Protein AF-A0A922LY94-F1 (afdb_monomer)

Radius of gyration: 19.57 Å; Cα contacts (8 Å, |Δi|>4): 397; chains: 1; bounding box: 43×57×47 Å

InterPro domains:
  IPR001695 Lysyl oxidase [PF01186] (24-157)
  IPR001695 Lysyl oxidase [PR00074] (32-56)
  IPR001695 Lysyl oxidase [PR00074] (129-150)

Solvent-accessible surface area (backbone atoms only — not comparable to full-atom v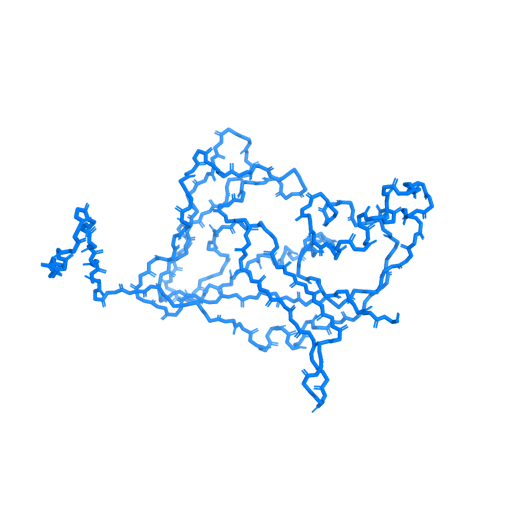alues): 11123 Å² total; per-residue (Å²): 116,88,64,72,65,73,55,83,58,93,95,47,77,53,78,57,87,64,68,97,57,45,53,36,81,46,71,43,62,65,54,26,64,77,47,52,46,78,50,74,47,38,40,67,81,40,52,60,20,56,78,57,60,34,59,61,70,70,57,57,53,41,34,74,74,39,48,76,65,39,33,66,42,73,42,46,33,39,38,42,50,76,31,38,21,23,73,15,71,23,62,42,64,54,88,54,59,76,92,72,38,45,77,38,79,89,75,42,29,38,22,41,36,70,65,79,50,79,44,73,44,60,49,99,84,71,45,80,53,25,57,24,28,32,40,53,40,62,40,35,43,64,42,55,42,93,95,56,77,74,79,26,38,67,20,74,48,95,88,48,68,51,52,53,22,39,59,35,72,27,52,29,35,31,72,74,76,59,96,66,68,103,68,89,77,51,22,53,36,32,44,56,69,126

pLDDT: mean 74.5, std 17.19, range [23.2, 95.44]

Structure (mmCIF, N/CA/C/O backbone):
data_AF-A0A922LY94-F1
#
_entry.id   AF-A0A922LY94-F1
#
loop_
_atom_site.group_PDB
_atom_site.id
_atom_site.type_symbol
_atom_site.label_atom_id
_atom_site.label_alt_id
_atom_site.label_comp_id
_atom_site.label_asym_id
_atom_site.label_entity_id
_atom_site.label_seq_id
_atom_site.pdbx_PDB_ins_code
_atom_site.Cartn_x
_atom_site.Cartn_y
_atom_site.Cartn_z
_atom_site.occupancy
_atom_site.B_iso_or_equiv
_atom_site.auth_seq_id
_atom_site.auth_comp_id
_atom_site.auth_asym_id
_atom_site.auth_atom_id
_atom_site.pdbx_PDB_model_num
ATOM 1 N N . MET A 1 1 ? -19.791 -17.037 23.231 1.00 38.12 1 MET A N 1
ATOM 2 C CA . MET A 1 1 ? -20.304 -18.364 23.637 1.00 38.12 1 MET A CA 1
ATOM 3 C C . MET A 1 1 ? -19.567 -19.393 22.786 1.00 38.12 1 MET A C 1
ATOM 5 O O . MET A 1 1 ? -19.717 -19.361 21.575 1.00 38.12 1 MET A O 1
ATOM 9 N N . LEU A 1 2 ? -18.663 -20.184 23.373 1.00 36.03 2 LEU A N 1
ATOM 10 C CA . LEU A 1 2 ? -17.872 -21.188 22.648 1.00 36.03 2 LEU A CA 1
ATOM 11 C C . LEU A 1 2 ? -18.766 -22.390 22.322 1.00 36.03 2 LEU A C 1
ATOM 13 O O . LEU A 1 2 ? -19.153 -23.121 23.226 1.00 36.03 2 LEU A O 1
ATOM 17 N N . LEU A 1 3 ? -19.085 -22.599 21.046 1.00 44.53 3 LEU A N 1
ATOM 18 C CA . LEU A 1 3 ? -19.598 -23.880 20.560 1.00 44.53 3 LEU A CA 1
ATOM 19 C C . LEU A 1 3 ? -18.430 -24.623 19.913 1.00 44.53 3 LEU A C 1
ATOM 21 O O . LEU A 1 3 ? -18.165 -24.488 18.722 1.00 44.53 3 LEU A O 1
ATOM 25 N N . SER A 1 4 ? -17.683 -25.373 20.719 1.00 47.62 4 SER A N 1
ATOM 26 C CA . SER A 1 4 ? -16.637 -26.261 20.219 1.00 47.62 4 SER A CA 1
ATOM 27 C C . SER A 1 4 ? -17.275 -27.535 19.658 1.00 47.62 4 SER A C 1
ATOM 29 O O . SER A 1 4 ? -17.550 -28.470 20.408 1.00 47.62 4 SER A O 1
ATOM 31 N N . ASN A 1 5 ? -17.502 -27.597 18.346 1.00 47.94 5 ASN A N 1
ATOM 32 C CA . ASN A 1 5 ? -17.755 -28.872 17.673 1.00 47.94 5 ASN A CA 1
ATOM 33 C C . ASN A 1 5 ? -16.407 -29.516 17.335 1.00 47.94 5 ASN A C 1
ATOM 35 O O . ASN A 1 5 ? -15.704 -29.070 16.431 1.00 47.94 5 ASN A O 1
ATOM 39 N N . ILE A 1 6 ? -16.033 -30.541 18.103 1.00 52.53 6 ILE A N 1
ATOM 40 C CA . ILE A 1 6 ? -14.793 -31.299 17.920 1.00 52.53 6 ILE A CA 1
ATOM 41 C C . ILE A 1 6 ? -15.035 -32.337 16.820 1.00 52.53 6 ILE A C 1
ATOM 43 O O . ILE A 1 6 ? -15.645 -33.376 17.063 1.00 52.53 6 ILE A O 1
ATOM 47 N N . PHE A 1 7 ? -14.539 -32.081 15.610 1.00 54.53 7 PHE A N 1
ATOM 48 C CA . PHE A 1 7 ? -14.410 -33.128 14.595 1.00 54.53 7 PHE A CA 1
ATOM 49 C C . PHE A 1 7 ? -13.074 -33.839 14.804 1.00 54.53 7 PHE A C 1
ATOM 51 O O . PHE A 1 7 ? -12.014 -33.260 14.577 1.00 54.53 7 PHE A O 1
ATOM 58 N N . ASN A 1 8 ? -13.131 -35.078 15.292 1.00 48.03 8 ASN A N 1
ATOM 59 C CA . ASN A 1 8 ? -11.958 -35.887 15.603 1.00 48.03 8 ASN A CA 1
ATOM 60 C C . ASN A 1 8 ? -11.726 -36.892 14.467 1.00 48.03 8 ASN A C 1
ATOM 62 O O . ASN A 1 8 ? -12.376 -37.931 14.405 1.00 48.03 8 ASN A O 1
ATOM 66 N N . TYR A 1 9 ? -10.823 -36.561 13.546 1.00 53.66 9 TYR A N 1
ATOM 67 C CA . TYR A 1 9 ? -10.297 -37.503 12.560 1.00 53.66 9 TYR A CA 1
ATOM 68 C C . TYR A 1 9 ? -8.769 -37.492 12.663 1.00 53.66 9 TYR A C 1
ATOM 70 O O . TYR A 1 9 ? -8.128 -36.467 12.441 1.00 53.66 9 TYR A O 1
ATOM 78 N N . ASN A 1 10 ? -8.186 -38.642 13.020 1.00 59.22 10 ASN A N 1
ATOM 79 C CA . ASN A 1 10 ? -6.744 -38.920 12.982 1.00 59.22 10 ASN A CA 1
ATOM 80 C C . ASN A 1 10 ? -5.847 -37.833 13.617 1.00 59.22 10 ASN A C 1
ATOM 82 O O . ASN A 1 10 ? -4.991 -37.254 12.948 1.00 59.22 10 ASN A O 1
ATOM 86 N N . HIS A 1 11 ? -6.028 -37.577 14.920 1.00 62.53 11 HIS A N 1
ATOM 87 C CA . HIS A 1 11 ? -5.180 -36.697 15.750 1.00 62.53 11 HIS A CA 1
ATOM 88 C C . HIS A 1 11 ? -5.126 -35.208 15.356 1.00 62.53 11 HIS A C 1
ATOM 90 O O . HIS A 1 11 ? -4.292 -34.469 15.879 1.00 62.53 11 HIS A O 1
ATOM 96 N N . LYS A 1 12 ? -6.018 -34.730 14.483 1.00 66.75 12 LYS A N 1
ATOM 97 C CA . LYS A 1 12 ? -6.152 -33.300 14.176 1.00 66.75 12 LYS A CA 1
ATOM 98 C C . LYS A 1 12 ? -7.495 -32.793 14.688 1.00 66.75 12 LYS A C 1
ATOM 100 O O . LYS A 1 12 ? -8.537 -33.135 14.140 1.00 66.75 12 LYS A O 1
ATOM 105 N N . SER A 1 13 ? -7.455 -31.975 15.734 1.00 76.62 13 SER A N 1
ATOM 106 C CA . SER A 1 13 ? -8.633 -31.281 16.257 1.00 76.62 13 SER A CA 1
ATOM 107 C C . SER A 1 13 ? -8.800 -29.946 15.538 1.00 76.62 13 SER A C 1
ATOM 109 O O . SER A 1 13 ? -7.887 -29.121 15.541 1.00 76.62 13 SER A O 1
ATOM 111 N N . MET A 1 14 ? -9.966 -29.725 14.935 1.00 77.25 14 MET A N 1
ATOM 112 C CA . MET A 1 14 ? -10.363 -28.427 14.394 1.00 77.25 14 MET A CA 1
ATOM 113 C C . MET A 1 14 ? -11.242 -27.709 15.419 1.00 77.25 14 MET A C 1
ATOM 115 O O . MET A 1 14 ? -12.230 -28.272 15.886 1.00 77.25 14 MET A O 1
ATOM 119 N N . PHE A 1 15 ? -10.889 -26.472 15.757 1.00 78.50 15 PHE A N 1
ATOM 120 C CA . PHE A 1 15 ? -11.686 -25.613 16.629 1.00 78.50 15 PHE A CA 1
ATOM 121 C C . PHE A 1 15 ? -12.250 -24.462 15.804 1.00 78.50 15 PHE A C 1
ATOM 123 O O . PHE A 1 15 ? -11.501 -23.761 15.126 1.00 78.50 15 PHE A O 1
ATOM 130 N N . LEU A 1 16 ? -13.565 -24.267 15.872 1.00 76.94 16 LEU A N 1
ATOM 131 C CA . LEU A 1 16 ? -14.236 -23.114 15.285 1.00 76.94 16 LEU A CA 1
ATOM 132 C C . LEU A 1 16 ? -14.594 -22.134 16.403 1.00 76.94 16 LEU A C 1
ATOM 134 O O . LEU A 1 16 ? -15.320 -22.481 17.333 1.00 76.94 16 LEU A O 1
ATOM 138 N N . PHE A 1 17 ? -14.095 -20.906 16.299 1.00 77.56 17 PHE A N 1
ATOM 139 C CA . PHE A 1 17 ? -14.500 -19.808 17.167 1.00 77.56 17 PHE A CA 1
ATOM 140 C C . PHE A 1 17 ? -15.586 -19.008 16.453 1.00 77.56 17 PHE A C 1
ATOM 142 O O . PHE A 1 17 ? -15.339 -18.427 15.399 1.00 77.56 17 PHE A O 1
ATOM 149 N N . VAL A 1 18 ? -16.791 -18.994 17.020 1.00 80.44 18 VAL A N 1
ATOM 150 C CA . VAL A 1 18 ? -17.912 -18.201 16.507 1.00 80.44 18 VAL A CA 1
ATOM 151 C C . VAL A 1 18 ? -18.053 -16.954 17.368 1.00 80.44 18 VAL A C 1
ATOM 153 O O . VAL A 1 18 ? -18.226 -17.051 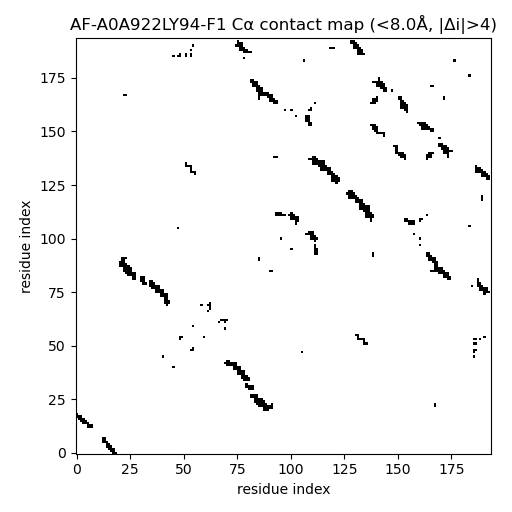18.587 1.00 80.44 18 VAL A O 1
ATOM 156 N N . ASN A 1 19 ? -17.985 -15.789 16.728 1.00 77.19 19 ASN A N 1
ATOM 157 C CA . ASN A 1 19 ? -18.278 -14.506 17.348 1.00 77.19 19 ASN A CA 1
ATOM 158 C C . ASN A 1 19 ? -19.575 -13.941 16.754 1.00 77.19 19 ASN A C 1
ATOM 160 O O . ASN A 1 19 ? -19.851 -14.128 15.572 1.00 77.19 19 ASN A O 1
ATOM 164 N N . ILE A 1 20 ? -20.384 -13.289 17.588 1.00 82.81 20 ILE A N 1
ATOM 1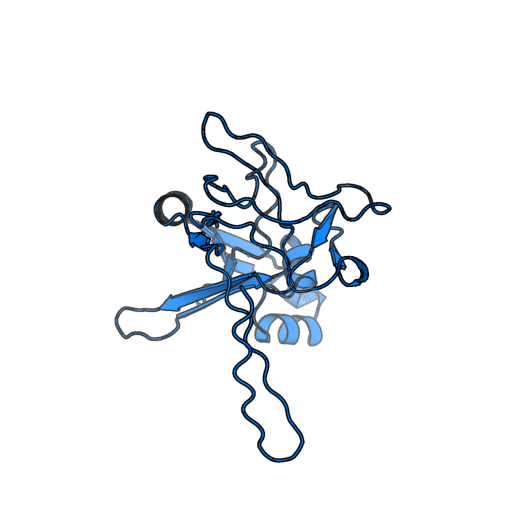65 C CA . ILE A 1 20 ? -21.636 -12.640 17.164 1.00 82.81 20 ILE A CA 1
ATOM 166 C C . ILE A 1 20 ? -21.395 -11.236 16.597 1.00 82.81 20 ILE A C 1
ATOM 168 O O . ILE A 1 20 ? -22.304 -10.643 16.027 1.00 82.81 20 ILE A O 1
ATOM 172 N N . VAL A 1 21 ? -20.176 -10.717 16.762 1.00 82.38 21 VAL A N 1
ATOM 173 C CA . VAL A 1 21 ? -19.687 -9.485 16.144 1.00 82.38 21 VAL A CA 1
ATOM 174 C C . VAL A 1 21 ? -18.530 -9.815 15.206 1.00 82.38 21 VAL A C 1
ATOM 176 O O . VAL A 1 21 ? -17.727 -10.702 15.502 1.00 82.38 21 VAL A O 1
ATOM 179 N N . LEU A 1 22 ? -18.460 -9.117 14.074 1.00 84.88 22 LEU A N 1
ATOM 180 C CA . LEU A 1 22 ? -17.421 -9.289 13.060 1.00 84.88 22 LEU A CA 1
ATOM 181 C C . LEU A 1 22 ? -17.076 -7.942 12.426 1.00 84.88 22 LEU A C 1
ATOM 183 O O . LEU A 1 22 ? -17.937 -7.070 12.301 1.00 84.88 22 LEU A O 1
ATOM 187 N N . ALA A 1 23 ? -15.817 -7.784 12.025 1.00 86.06 23 ALA A N 1
ATOM 188 C CA . ALA A 1 23 ? -15.413 -6.696 11.148 1.00 86.06 23 ALA A CA 1
ATOM 189 C C . ALA A 1 23 ? -15.878 -6.978 9.714 1.00 86.06 23 ALA A C 1
ATOM 191 O O . ALA A 1 23 ? -15.890 -8.134 9.287 1.00 86.06 23 ALA A O 1
ATOM 192 N N . ASP A 1 24 ? -16.218 -5.924 8.980 1.00 86.50 24 ASP A N 1
ATOM 193 C CA . ASP A 1 24 ? -16.664 -6.004 7.588 1.00 86.50 24 ASP A CA 1
ATOM 194 C C . ASP A 1 24 ? -16.058 -4.841 6.806 1.00 86.50 24 ASP A C 1
ATOM 196 O O . ASP A 1 24 ? -16.333 -3.682 7.111 1.00 86.50 24 ASP A O 1
ATOM 200 N N . LEU A 1 25 ? -15.167 -5.155 5.865 1.00 84.19 25 LEU A N 1
ATOM 201 C CA . LEU A 1 25 ? -14.360 -4.178 5.141 1.00 84.19 25 LEU A CA 1
ATOM 202 C C . LEU A 1 25 ? -14.951 -3.908 3.754 1.00 84.19 25 LEU A C 1
ATOM 204 O O . LEU A 1 25 ? -14.908 -4.771 2.879 1.00 84.19 25 LEU A O 1
ATOM 208 N N . GLU A 1 26 ? -15.429 -2.686 3.537 1.00 84.00 26 GLU A N 1
ATOM 209 C CA . GLU A 1 26 ? -16.084 -2.256 2.302 1.00 84.00 26 GLU A CA 1
ATOM 210 C C . GLU A 1 26 ? -15.259 -1.173 1.578 1.00 84.00 26 GLU A C 1
ATOM 212 O O . GLU A 1 26 ? -14.961 -0.134 2.173 1.00 84.00 26 GLU A O 1
ATOM 217 N N . PRO A 1 27 ? -14.875 -1.368 0.302 1.00 83.25 27 PRO A N 1
ATOM 218 C CA . PRO A 1 27 ? -14.184 -0.343 -0.477 1.00 83.25 27 PRO A CA 1
ATOM 219 C C . PRO A 1 27 ? -15.111 0.803 -0.906 1.00 83.25 27 PRO A C 1
ATOM 221 O O . PRO A 1 27 ? -16.221 0.574 -1.383 1.00 83.25 27 PRO A O 1
ATOM 224 N N . ASP A 1 28 ? -14.620 2.042 -0.842 1.00 81.75 28 ASP A N 1
ATOM 225 C CA . ASP A 1 28 ? -15.297 3.205 -1.419 1.00 81.75 28 ASP A CA 1
ATOM 226 C C . ASP A 1 28 ? -15.075 3.253 -2.937 1.00 81.75 28 ASP A C 1
ATOM 228 O O . ASP A 1 28 ? -14.062 3.740 -3.453 1.00 81.75 28 ASP A O 1
ATOM 232 N N . VAL A 1 29 ? -16.065 2.746 -3.667 1.00 87.50 29 VAL A N 1
ATOM 233 C CA . VAL A 1 29 ? -16.053 2.714 -5.132 1.00 87.50 29 VAL A CA 1
ATOM 234 C C . VAL A 1 29 ? -16.053 4.124 -5.732 1.00 87.50 29 VAL A C 1
ATOM 236 O O . VAL A 1 29 ? -15.381 4.356 -6.734 1.00 87.50 29 VAL A O 1
ATOM 239 N N . LYS A 1 30 ? -16.744 5.094 -5.120 1.00 87.44 30 LYS A N 1
ATOM 240 C CA . LYS A 1 30 ? -16.841 6.459 -5.667 1.00 87.44 30 LYS A CA 1
ATOM 241 C C . LYS A 1 30 ? -15.519 7.197 -5.535 1.00 87.44 30 LYS A C 1
ATOM 243 O O . LYS A 1 30 ? -15.123 7.915 -6.456 1.00 87.44 30 LYS A O 1
ATOM 248 N N . ALA A 1 31 ? -14.830 7.028 -4.409 1.00 79.38 31 ALA A N 1
ATOM 249 C CA . ALA A 1 31 ? -13.492 7.572 -4.227 1.00 79.38 31 ALA A CA 1
ATOM 250 C C . ALA A 1 31 ? -12.520 6.979 -5.251 1.00 79.38 31 ALA A C 1
ATOM 252 O O . ALA A 1 31 ? -11.772 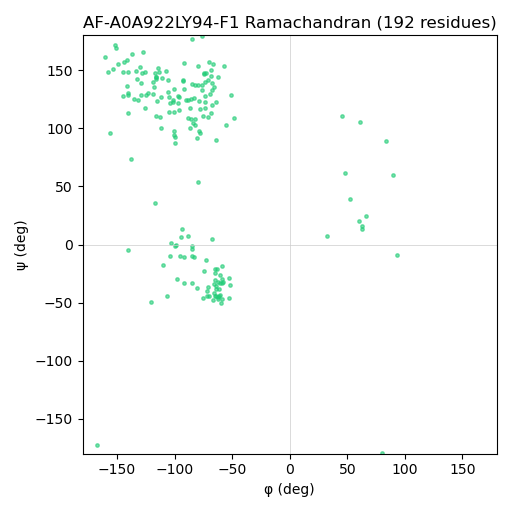7.724 -5.883 1.00 79.38 31 ALA A O 1
ATOM 253 N N . LEU A 1 32 ? -12.577 5.664 -5.481 1.00 81.00 32 LEU A N 1
ATOM 254 C CA . LEU A 1 32 ? -11.761 5.002 -6.497 1.00 81.00 32 LEU A CA 1
ATOM 255 C C . LEU A 1 32 ? -12.044 5.560 -7.898 1.00 81.00 32 LEU A C 1
ATOM 257 O O . LEU A 1 32 ? -11.112 5.952 -8.595 1.00 81.00 32 LEU A O 1
ATOM 261 N N . GLU A 1 33 ? -13.314 5.639 -8.301 1.00 85.31 33 GLU A N 1
ATOM 262 C CA . GLU A 1 33 ? -13.721 6.128 -9.625 1.00 85.31 33 GLU A CA 1
ATOM 263 C C . GLU A 1 33 ? -13.323 7.590 -9.856 1.00 85.31 33 GLU A C 1
ATOM 265 O O . GLU A 1 33 ? -12.784 7.930 -10.909 1.00 85.31 33 GLU A O 1
ATOM 270 N N . SER A 1 34 ? -13.558 8.459 -8.871 1.00 88.06 34 SER A N 1
ATOM 271 C CA . SER A 1 34 ? -13.296 9.900 -8.993 1.00 88.06 34 SER A CA 1
ATOM 272 C C . SER A 1 34 ? -11.812 10.273 -8.921 1.00 88.06 34 SER A C 1
ATOM 274 O O . SER A 1 34 ? -11.426 11.327 -9.424 1.00 88.06 34 SER A O 1
ATOM 276 N N . SER A 1 35 ? -10.977 9.419 -8.324 1.00 81.19 35 SER A N 1
ATOM 277 C CA . SER A 1 35 ? -9.530 9.633 -8.186 1.00 81.19 35 SER A CA 1
ATOM 278 C C . SER A 1 35 ? -8.697 8.871 -9.218 1.00 81.19 35 SER A C 1
ATOM 280 O O . SER A 1 35 ? -7.471 8.978 -9.199 1.00 81.19 35 SER A O 1
ATOM 282 N N . ALA A 1 36 ? -9.321 8.093 -10.107 1.00 83.00 36 ALA A N 1
ATOM 283 C CA . ALA A 1 36 ? -8.610 7.267 -11.072 1.00 83.00 36 ALA A CA 1
ATOM 284 C C . ALA A 1 36 ? -7.985 8.105 -12.200 1.00 83.00 36 ALA A C 1
ATOM 286 O O . ALA A 1 36 ? -8.679 8.788 -12.954 1.00 83.00 36 ALA A O 1
ATOM 287 N N . TYR A 1 37 ? -6.667 8.005 -12.382 1.00 81.19 37 TYR A N 1
ATOM 288 C CA . TYR A 1 37 ? -5.966 8.632 -13.505 1.00 81.19 37 TYR A CA 1
ATOM 289 C C . TYR A 1 37 ? -4.735 7.841 -13.949 1.00 81.19 37 TYR A C 1
ATOM 291 O O . TYR A 1 37 ? -4.116 7.098 -13.186 1.00 81.19 37 TYR A O 1
ATOM 299 N N . SER A 1 38 ? -4.347 8.011 -15.214 1.00 83.50 38 SER A N 1
ATOM 300 C CA . SER A 1 38 ? -3.123 7.408 -15.747 1.00 83.50 38 SER A CA 1
ATOM 301 C C . SER A 1 38 ? -1.941 8.365 -15.638 1.00 83.50 38 SER A C 1
ATOM 303 O O . SER A 1 38 ? -2.066 9.553 -15.926 1.00 83.50 38 SER A O 1
ATOM 305 N N . SER A 1 39 ? -0.773 7.834 -15.302 1.00 82.12 39 SER A N 1
ATOM 306 C CA . SER A 1 39 ? 0.491 8.568 -15.282 1.00 82.12 39 SER A CA 1
ATOM 307 C C . SER A 1 39 ? 1.604 7.731 -15.900 1.00 82.12 39 SER A C 1
ATOM 309 O O . SER A 1 39 ? 1.469 6.514 -16.060 1.00 82.12 39 SER A O 1
ATOM 311 N N . MET A 1 40 ? 2.711 8.378 -16.252 1.00 85.38 40 MET A N 1
ATOM 312 C CA . MET A 1 40 ? 3.904 7.694 -16.723 1.00 85.38 40 MET A CA 1
ATOM 313 C C . MET A 1 40 ? 5.125 8.234 -15.991 1.00 85.38 40 MET A C 1
ATOM 315 O O . MET A 1 40 ? 5.369 9.435 -16.024 1.00 85.38 40 MET A O 1
ATOM 319 N N . ILE A 1 41 ? 5.879 7.347 -15.345 1.00 84.50 41 ILE A N 1
ATOM 320 C CA . ILE A 1 41 ? 7.106 7.705 -14.624 1.00 84.50 41 ILE A CA 1
ATOM 321 C C . ILE A 1 41 ? 8.234 6.725 -14.965 1.00 84.50 41 ILE A C 1
ATOM 323 O O . ILE A 1 41 ? 7.952 5.557 -15.248 1.00 84.50 41 ILE A O 1
ATOM 327 N N . PRO A 1 42 ? 9.503 7.154 -14.957 1.00 90.00 42 PRO A N 1
ATOM 328 C CA . PRO A 1 42 ? 10.635 6.240 -15.023 1.00 90.00 42 PRO A CA 1
ATOM 329 C C . PRO A 1 42 ? 10.750 5.412 -13.735 1.00 90.00 42 PRO A C 1
ATOM 331 O O . PRO A 1 42 ? 10.396 5.876 -12.650 1.00 90.00 42 PRO A O 1
ATOM 334 N N . LEU A 1 43 ? 11.283 4.190 -13.833 1.00 86.81 43 LEU A N 1
ATOM 335 C CA . LEU A 1 43 ? 11.424 3.287 -12.681 1.00 86.81 43 LEU A CA 1
ATOM 336 C C . LEU A 1 43 ? 12.263 3.866 -11.535 1.00 86.81 43 LEU A C 1
ATOM 338 O O . LEU A 1 43 ? 12.002 3.541 -10.380 1.00 86.81 43 LEU A O 1
ATOM 342 N N . PHE A 1 44 ? 13.234 4.741 -11.811 1.00 87.94 44 PHE A N 1
ATOM 343 C CA . PHE A 1 44 ? 14.014 5.384 -10.750 1.00 87.94 44 PHE A CA 1
ATOM 344 C C . PHE A 1 44 ? 13.185 6.303 -9.843 1.00 87.94 44 PHE A C 1
ATOM 346 O O . PHE A 1 44 ? 13.615 6.558 -8.725 1.00 87.94 44 PHE A O 1
ATOM 353 N N . GLN A 1 45 ? 12.020 6.786 -10.293 1.00 87.88 45 GLN A N 1
ATOM 354 C CA . GLN A 1 45 ? 11.085 7.557 -9.462 1.00 87.88 45 GLN A CA 1
ATOM 355 C C . GLN A 1 45 ? 10.145 6.665 -8.637 1.00 87.88 45 GLN A C 1
ATOM 357 O O . GLN A 1 45 ? 9.360 7.177 -7.852 1.00 87.88 45 GLN A O 1
ATOM 362 N N . ALA A 1 46 ? 10.206 5.342 -8.811 1.00 85.75 46 ALA A N 1
ATOM 363 C CA . ALA A 1 46 ? 9.334 4.374 -8.149 1.00 85.75 46 ALA A CA 1
ATOM 364 C C . ALA A 1 46 ? 10.122 3.427 -7.226 1.00 85.75 46 ALA A C 1
ATOM 366 O O . ALA A 1 46 ? 9.831 2.234 -7.164 1.00 85.75 46 ALA A O 1
ATOM 367 N N . GLN A 1 47 ? 11.164 3.930 -6.558 1.00 83.38 47 GLN A N 1
ATOM 368 C CA . GLN A 1 47 ? 12.079 3.104 -5.757 1.00 83.38 47 GLN A CA 1
ATOM 369 C C . GLN A 1 47 ? 11.383 2.405 -4.595 1.00 83.38 47 GLN A C 1
ATOM 371 O O . GLN A 1 47 ? 11.527 1.199 -4.445 1.00 83.38 47 GLN A O 1
ATOM 376 N N . CYS A 1 48 ? 10.567 3.116 -3.835 1.00 82.44 48 CYS A N 1
ATOM 377 C CA . CYS A 1 48 ? 9.850 2.521 -2.718 1.00 82.44 48 CYS A CA 1
ATOM 378 C C . CYS A 1 48 ? 8.819 1.480 -3.172 1.00 82.44 48 CYS A C 1
ATOM 380 O O . CYS A 1 48 ? 8.785 0.369 -2.655 1.00 82.44 48 CYS A O 1
ATOM 382 N N . ALA A 1 49 ? 8.082 1.756 -4.252 1.00 80.62 49 ALA A N 1
ATOM 383 C CA . ALA A 1 49 ? 7.227 0.760 -4.899 1.00 80.62 49 ALA A CA 1
ATOM 384 C C . ALA A 1 49 ? 8.017 -0.488 -5.365 1.00 80.62 49 ALA A C 1
ATOM 386 O O . ALA A 1 49 ? 7.500 -1.606 -5.364 1.00 80.62 49 ALA A O 1
ATOM 387 N N . LEU A 1 50 ? 9.287 -0.331 -5.762 1.00 82.12 50 LEU A N 1
ATOM 388 C CA . LEU A 1 50 ? 10.164 -1.463 -6.066 1.00 82.12 50 LEU A CA 1
ATOM 389 C C . LEU A 1 50 ? 10.561 -2.239 -4.805 1.00 82.12 50 LEU A C 1
ATOM 391 O O . LEU A 1 50 ? 10.509 -3.468 -4.842 1.00 82.12 50 LEU A O 1
ATOM 395 N N . GLU A 1 51 ? 10.934 -1.546 -3.727 1.00 82.00 51 GLU A N 1
ATOM 396 C CA . GLU A 1 51 ? 11.305 -2.129 -2.427 1.00 82.00 51 GLU A CA 1
ATOM 397 C C . GLU A 1 51 ? 10.144 -2.899 -1.783 1.00 82.00 51 GLU A C 1
ATOM 399 O O . GLU A 1 51 ? 10.354 -3.940 -1.159 1.00 82.00 51 GLU A O 1
ATOM 404 N N . GLU A 1 52 ? 8.911 -2.450 -2.014 1.00 79.12 52 GLU A N 1
ATOM 405 C CA . GLU A 1 52 ? 7.686 -3.075 -1.509 1.00 79.12 52 GLU A CA 1
ATOM 406 C C . GLU A 1 52 ? 7.099 -4.159 -2.422 1.00 79.12 52 GLU A C 1
ATOM 408 O O . GLU A 1 52 ? 6.043 -4.712 -2.129 1.00 79.12 52 GLU A O 1
ATOM 413 N N . ASN A 1 53 ? 7.798 -4.544 -3.492 1.00 80.38 53 ASN A N 1
ATOM 414 C CA . ASN A 1 53 ? 7.364 -5.586 -4.432 1.00 80.38 53 ASN A CA 1
ATOM 415 C C . ASN A 1 53 ? 6.113 -5.257 -5.270 1.00 80.38 53 ASN A C 1
ATOM 417 O O . ASN A 1 53 ? 5.473 -6.168 -5.786 1.00 80.38 53 ASN A O 1
ATOM 421 N N . CYS A 1 54 ? 5.797 -3.980 -5.496 1.00 79.25 54 CYS A N 1
ATOM 422 C CA . CYS A 1 54 ? 4.562 -3.541 -6.162 1.00 79.25 54 CYS A CA 1
ATOM 423 C C . CYS A 1 54 ? 4.522 -3.791 -7.683 1.00 79.25 54 CYS A C 1
ATOM 425 O O . CYS A 1 54 ? 3.466 -3.692 -8.312 1.00 79.25 54 CYS A O 1
ATOM 427 N N . PHE A 1 55 ? 5.661 -4.112 -8.305 1.00 80.38 55 PHE A N 1
ATOM 428 C CA . PHE A 1 55 ? 5.766 -4.347 -9.748 1.00 80.38 55 PHE A CA 1
ATOM 429 C C . PHE A 1 55 ? 5.577 -5.836 -10.117 1.00 80.38 55 PHE A C 1
ATOM 431 O O . PHE A 1 55 ? 5.815 -6.726 -9.304 1.00 80.38 55 PHE A O 1
ATOM 438 N N . PRO A 1 56 ? 5.175 -6.177 -11.356 1.00 79.06 56 PRO A N 1
ATOM 439 C CA . PRO A 1 56 ? 5.128 -7.566 -11.793 1.00 79.06 56 PRO A CA 1
ATOM 440 C C . PRO A 1 56 ? 6.546 -8.163 -11.872 1.00 79.06 56 PRO A C 1
ATOM 442 O O . PRO A 1 56 ? 7.508 -7.435 -12.141 1.00 79.06 56 PRO A O 1
ATOM 445 N N . PRO A 1 57 ? 6.697 -9.498 -11.754 1.00 83.88 57 PRO A N 1
ATOM 446 C CA . PRO A 1 57 ? 8.003 -10.170 -11.787 1.00 83.88 57 PRO A CA 1
ATOM 447 C C . PRO A 1 57 ? 8.873 -9.826 -13.006 1.00 83.88 57 PRO A C 1
ATOM 449 O O . PRO A 1 57 ? 10.100 -9.817 -12.925 1.00 83.88 57 PRO A O 1
ATOM 452 N N . SER A 1 58 ? 8.253 -9.499 -14.144 1.00 82.75 58 SER A N 1
ATOM 453 C CA . SER A 1 58 ? 8.950 -9.071 -15.363 1.00 82.75 58 SER A CA 1
ATOM 454 C C . SER A 1 58 ? 9.807 -7.816 -15.164 1.00 82.75 58 SER A C 1
ATOM 456 O O . SER A 1 58 ? 10.871 -7.704 -15.773 1.00 82.75 58 SER A O 1
ATOM 458 N N . VAL A 1 59 ? 9.389 -6.895 -14.293 1.00 85.88 59 VAL A N 1
ATOM 459 C CA . VAL A 1 59 ? 10.139 -5.674 -13.974 1.00 85.88 59 VAL A CA 1
ATOM 460 C C . VAL A 1 59 ? 11.376 -5.998 -13.145 1.00 85.88 59 VAL A C 1
ATOM 462 O O . VAL A 1 59 ? 12.463 -5.528 -13.477 1.00 85.88 59 VAL A O 1
ATOM 465 N N . TYR A 1 60 ? 11.249 -6.857 -12.135 1.00 89.50 60 TYR A N 1
ATOM 466 C CA . TYR A 1 60 ? 12.390 -7.314 -11.337 1.00 89.50 60 TYR A CA 1
ATOM 467 C C . TYR A 1 60 ? 13.394 -8.107 -12.178 1.00 89.50 60 TYR A C 1
ATOM 469 O O . TYR A 1 60 ? 14.600 -7.896 -12.068 1.00 89.50 60 TYR A O 1
ATOM 477 N N . ASN A 1 61 ? 12.913 -8.931 -13.113 1.00 90.94 61 ASN A N 1
ATOM 478 C CA . ASN A 1 61 ? 13.772 -9.615 -14.080 1.00 90.94 61 ASN A CA 1
ATOM 479 C C . ASN A 1 61 ? 14.549 -8.633 -14.971 1.00 90.94 61 ASN A C 1
ATOM 481 O O . ASN A 1 61 ? 15.718 -8.873 -15.270 1.00 90.94 61 ASN A O 1
ATOM 485 N N . LEU A 1 62 ? 13.928 -7.525 -15.389 1.00 88.56 62 LEU A N 1
ATOM 486 C CA . LEU A 1 62 ? 14.613 -6.479 -16.153 1.00 88.56 62 LEU A CA 1
ATOM 487 C C . LEU A 1 62 ? 15.708 -5.799 -15.317 1.00 88.56 62 LEU A C 1
ATOM 489 O O . LEU A 1 62 ? 16.824 -5.625 -15.807 1.00 88.56 62 LEU A O 1
ATOM 493 N N . ILE A 1 63 ? 15.409 -5.465 -14.058 1.00 91.75 63 ILE A N 1
ATOM 494 C CA . ILE A 1 63 ? 16.367 -4.860 -13.119 1.00 91.75 63 ILE A CA 1
ATOM 495 C C . ILE A 1 63 ? 17.566 -5.784 -12.890 1.00 91.75 63 ILE A C 1
ATOM 497 O O . ILE A 1 63 ? 18.703 -5.319 -12.941 1.00 91.75 63 ILE A O 1
ATOM 501 N N . ASN A 1 64 ? 17.326 -7.085 -12.709 1.00 94.12 64 ASN A N 1
ATOM 502 C CA . ASN A 1 64 ? 18.383 -8.079 -12.507 1.00 94.12 64 ASN A CA 1
ATOM 503 C C . ASN A 1 64 ? 19.292 -8.243 -13.733 1.00 94.12 64 ASN A C 1
ATOM 505 O O . ASN A 1 64 ? 20.471 -8.547 -13.579 1.00 94.12 64 ASN A O 1
ATOM 509 N N . ARG A 1 65 ? 18.769 -8.039 -14.950 1.00 93.62 65 ARG A N 1
ATOM 510 C CA . ARG A 1 65 ? 19.569 -8.108 -16.185 1.00 93.62 65 ARG A CA 1
ATOM 511 C C . ARG A 1 65 ? 20.449 -6.879 -16.376 1.00 93.62 65 ARG A C 1
ATOM 513 O O . ARG A 1 65 ? 21.610 -7.014 -16.742 1.00 93.62 65 ARG A O 1
ATOM 520 N N . ASN A 1 66 ? 19.892 -5.684 -16.185 1.00 93.50 66 ASN A N 1
ATOM 521 C CA . ASN A 1 66 ? 20.636 -4.434 -16.303 1.00 93.50 66 ASN A CA 1
ATOM 522 C C . ASN A 1 66 ? 19.954 -3.337 -15.482 1.00 93.50 66 ASN A C 1
ATOM 524 O O . ASN A 1 66 ? 19.039 -2.669 -15.963 1.00 93.50 66 ASN A O 1
ATOM 528 N N . ARG A 1 67 ? 20.429 -3.128 -14.250 1.00 91.94 67 ARG A N 1
ATOM 529 C CA . ARG A 1 67 ? 19.836 -2.167 -13.312 1.00 91.94 67 ARG A CA 1
ATOM 530 C C . ARG A 1 67 ? 19.827 -0.741 -13.860 1.00 91.94 67 ARG A C 1
ATOM 532 O O . ARG A 1 67 ? 18.796 -0.081 -13.785 1.00 91.94 67 ARG A O 1
ATOM 539 N N . HIS A 1 68 ? 20.941 -0.264 -14.413 1.00 90.88 68 HIS A N 1
ATOM 540 C CA . HIS A 1 68 ? 21.044 1.118 -14.888 1.00 90.88 68 HIS A CA 1
ATOM 541 C C . HIS A 1 68 ? 20.083 1.404 -16.038 1.00 90.88 68 HIS A C 1
ATOM 543 O O . HIS A 1 68 ? 19.380 2.412 -16.007 1.00 90.88 68 HIS A O 1
ATOM 549 N N . LEU A 1 69 ? 20.001 0.494 -17.011 1.00 90.06 69 LEU A N 1
ATOM 550 C CA . LEU A 1 69 ? 19.050 0.625 -18.108 1.00 90.06 69 LEU A CA 1
ATOM 551 C C . LEU A 1 69 ? 17.612 0.504 -17.593 1.00 90.06 69 LEU A C 1
ATOM 553 O O . LEU A 1 69 ? 16.787 1.359 -17.900 1.00 90.06 69 LEU A O 1
ATOM 557 N N . ALA A 1 70 ? 17.331 -0.510 -16.763 1.00 89.94 70 ALA A N 1
ATOM 558 C CA . ALA A 1 70 ? 16.012 -0.771 -16.191 1.00 89.94 70 ALA A CA 1
ATOM 559 C C . ALA A 1 70 ? 15.429 0.463 -15.496 1.00 89.94 70 ALA A C 1
ATOM 561 O O . ALA A 1 70 ? 14.277 0.807 -15.739 1.00 89.94 70 ALA A O 1
ATOM 562 N N . LEU A 1 71 ? 16.228 1.156 -14.683 1.00 90.31 71 LEU A N 1
ATOM 563 C CA . LEU A 1 71 ? 15.801 2.340 -13.937 1.00 90.31 71 LEU A CA 1
ATOM 564 C C . LEU A 1 71 ? 15.330 3.497 -14.835 1.00 90.31 71 LEU A C 1
ATOM 566 O O . LEU A 1 71 ? 14.480 4.279 -14.413 1.00 90.31 71 LEU A O 1
ATOM 570 N N . MET A 1 72 ? 15.812 3.575 -16.077 1.00 91.12 72 MET A N 1
ATOM 571 C CA . MET A 1 72 ? 15.395 4.588 -17.053 1.00 91.12 72 MET A CA 1
ATOM 572 C C . MET A 1 72 ? 14.129 4.205 -17.834 1.00 91.12 72 MET A C 1
ATOM 574 O O . MET A 1 72 ? 13.569 5.044 -18.538 1.00 91.12 72 MET A O 1
ATOM 578 N N . HIS A 1 73 ? 13.640 2.963 -17.729 1.00 88.44 73 HIS A N 1
ATOM 579 C CA . HIS A 1 73 ? 12.412 2.567 -18.418 1.00 88.44 73 HIS A CA 1
ATOM 580 C C . HIS A 1 73 ? 11.188 3.258 -17.819 1.00 88.44 73 HIS A C 1
ATOM 582 O O . HIS A 1 73 ? 10.929 3.173 -16.616 1.00 88.44 73 HIS A O 1
ATOM 588 N N . MET A 1 74 ? 10.385 3.855 -18.697 1.00 86.06 74 MET A N 1
ATOM 589 C CA . MET A 1 74 ? 9.089 4.420 -18.345 1.00 86.06 74 MET A CA 1
ATOM 590 C C . MET A 1 74 ? 8.072 3.318 -18.039 1.00 86.06 74 MET A C 1
ATOM 592 O O . MET A 1 74 ? 8.014 2.281 -18.706 1.00 86.06 74 MET A O 1
ATOM 596 N N . ARG A 1 75 ? 7.232 3.566 -17.037 1.00 83.94 75 ARG A N 1
ATOM 597 C CA . ARG A 1 75 ? 6.117 2.715 -16.631 1.00 83.94 75 ARG A CA 1
ATOM 598 C C . ARG A 1 75 ? 4.841 3.520 -16.643 1.00 83.94 75 ARG A C 1
ATOM 600 O O . ARG A 1 75 ? 4.774 4.592 -16.048 1.00 83.94 75 ARG A O 1
ATOM 607 N N . ARG A 1 76 ? 3.829 2.981 -17.320 1.00 82.94 76 ARG A N 1
ATOM 608 C CA . ARG A 1 76 ? 2.469 3.499 -17.257 1.00 82.94 76 ARG A CA 1
ATOM 609 C C . ARG A 1 76 ? 1.787 2.929 -16.024 1.00 82.94 76 ARG A C 1
ATOM 611 O O . ARG A 1 76 ? 1.734 1.714 -15.851 1.00 82.94 76 ARG A O 1
ATOM 618 N N . LEU A 1 77 ? 1.260 3.816 -15.198 1.00 80.62 77 LEU A N 1
ATOM 619 C CA . LEU A 1 77 ? 0.610 3.486 -13.942 1.00 80.62 77 LEU A CA 1
ATOM 620 C C . LEU A 1 77 ? -0.812 4.037 -13.959 1.00 80.62 77 LEU A C 1
ATOM 622 O O . LEU A 1 77 ? -1.008 5.215 -14.260 1.00 80.62 77 LEU A O 1
ATOM 626 N N . LEU A 1 78 ? -1.786 3.199 -13.625 1.00 80.56 78 LEU A N 1
ATOM 627 C CA . LEU A 1 78 ? -3.115 3.627 -13.209 1.00 80.56 78 LEU A CA 1
ATOM 628 C C . LEU A 1 78 ? -3.067 3.871 -11.702 1.00 80.56 78 LEU A C 1
ATOM 630 O O . LEU A 1 78 ? -2.768 2.950 -10.942 1.00 80.56 78 LEU A O 1
ATOM 634 N N . ARG A 1 79 ? -3.315 5.116 -11.309 1.00 81.44 79 ARG A N 1
ATOM 635 C CA . ARG A 1 79 ? -3.332 5.605 -9.930 1.00 81.44 79 ARG A CA 1
ATOM 636 C C . ARG A 1 79 ? -4.777 5.839 -9.517 1.00 81.44 79 ARG A C 1
ATOM 638 O O . ARG A 1 79 ? -5.564 6.286 -10.345 1.00 81.44 79 ARG A O 1
ATOM 645 N N . PHE A 1 80 ? -5.101 5.526 -8.271 1.00 79.50 80 PHE A N 1
ATOM 646 C CA . PHE A 1 80 ? -6.407 5.757 -7.656 1.00 79.50 80 PHE A CA 1
ATOM 647 C C . PHE A 1 80 ? -6.255 5.732 -6.131 1.00 79.50 80 PHE A C 1
ATOM 649 O O . PHE A 1 80 ? -5.270 5.215 -5.602 1.00 79.50 80 PHE A O 1
ATOM 656 N N . SER A 1 81 ? -7.231 6.281 -5.420 1.00 77.88 81 SER A N 1
ATOM 657 C CA . SER A 1 81 ? -7.331 6.204 -3.965 1.00 77.88 81 SER A CA 1
ATOM 658 C C . SER A 1 81 ? -8.050 4.919 -3.553 1.00 77.88 81 SER A C 1
ATOM 660 O O . SER A 1 81 ? -9.170 4.662 -3.991 1.00 77.88 81 SER A O 1
ATOM 662 N N . SER A 1 82 ? -7.418 4.119 -2.690 1.00 78.38 82 SER A N 1
ATOM 663 C CA . SER A 1 82 ? -8.032 2.937 -2.076 1.00 78.38 82 SER A CA 1
ATOM 664 C C . SER A 1 82 ? -8.489 3.263 -0.658 1.00 78.38 82 SER A C 1
ATOM 666 O O . SER A 1 82 ? -7.718 3.163 0.296 1.00 78.38 82 SER A O 1
ATOM 668 N N . ILE A 1 83 ? -9.756 3.644 -0.526 1.00 78.44 83 ILE A N 1
ATOM 669 C CA . ILE A 1 83 ? -10.395 3.928 0.758 1.00 78.44 83 ILE A CA 1
ATOM 670 C C . ILE A 1 83 ? -11.240 2.713 1.144 1.00 78.44 83 ILE A C 1
ATOM 672 O O . ILE A 1 83 ? -12.099 2.302 0.372 1.00 78.44 83 ILE A O 1
ATOM 676 N N . ILE A 1 84 ? -11.005 2.139 2.325 1.00 78.06 84 ILE A N 1
ATOM 677 C CA . ILE A 1 84 ? -11.787 1.020 2.869 1.00 78.06 84 ILE A CA 1
ATOM 678 C C . ILE A 1 84 ? -12.444 1.433 4.177 1.00 78.06 84 ILE A C 1
ATOM 680 O O . ILE A 1 84 ? -11.731 1.884 5.070 1.00 78.06 84 ILE A O 1
ATOM 684 N N . HIS A 1 85 ? -13.752 1.198 4.290 1.00 78.56 85 HIS A N 1
ATOM 685 C CA . HIS A 1 85 ? -14.606 1.370 5.465 1.00 78.56 85 HIS A CA 1
ATOM 686 C C . HIS A 1 85 ? -14.717 0.073 6.281 1.00 78.56 85 HIS A C 1
ATOM 688 O O . HIS A 1 85 ? -14.855 -0.986 5.687 1.00 78.56 85 HIS A O 1
ATOM 694 N N . ASN A 1 86 ? -14.730 0.127 7.622 1.00 81.00 86 ASN A N 1
ATOM 695 C CA . ASN A 1 86 ? -15.151 -1.014 8.449 1.00 81.00 86 ASN A CA 1
ATOM 696 C C . ASN A 1 86 ? -16.594 -0.779 8.882 1.00 81.00 86 ASN A C 1
ATOM 698 O O . ASN A 1 86 ? -16.875 -0.106 9.876 1.00 81.00 86 ASN A O 1
ATOM 702 N N . VAL A 1 87 ? -17.507 -1.313 8.083 1.00 83.19 87 VAL A N 1
ATOM 703 C CA . VAL A 1 87 ? -18.954 -1.241 8.303 1.00 83.19 87 VAL A CA 1
ATOM 704 C C . VAL A 1 87 ? -19.455 -2.340 9.243 1.00 83.19 87 VAL A C 1
ATOM 706 O O . VAL A 1 87 ? -20.634 -2.364 9.584 1.00 83.19 87 VAL A O 1
ATOM 709 N N . GLY A 1 88 ? -18.556 -3.215 9.703 1.00 83.88 88 GLY A N 1
ATOM 710 C CA . GLY A 1 88 ? -18.853 -4.276 10.656 1.00 83.88 88 GLY A CA 1
ATOM 711 C C . GLY A 1 88 ? -19.003 -3.776 12.089 1.00 83.88 88 GLY A C 1
ATOM 712 O O . GLY A 1 88 ? -18.847 -2.597 12.396 1.00 83.88 88 GLY A O 1
ATOM 713 N N . THR A 1 89 ? -19.287 -4.695 13.005 1.00 82.69 89 THR A N 1
ATOM 714 C CA . THR A 1 89 ? -19.554 -4.396 14.420 1.00 82.69 89 THR A CA 1
ATOM 715 C C . THR A 1 89 ? -18.383 -4.720 15.348 1.00 82.69 89 THR A C 1
ATOM 717 O O . THR A 1 89 ? -18.516 -4.562 16.559 1.00 82.69 89 THR A O 1
ATOM 720 N N . ASP A 1 90 ? -17.260 -5.201 14.811 1.00 85.06 90 ASP A N 1
ATOM 721 C CA . ASP A 1 90 ? -16.030 -5.485 15.559 1.00 85.06 90 ASP A CA 1
ATOM 722 C C . ASP A 1 90 ? -14.820 -4.796 14.911 1.00 85.06 90 ASP A C 1
ATOM 724 O O . ASP A 1 90 ? -14.862 -4.326 13.772 1.00 85.06 90 ASP A O 1
ATOM 728 N N . VAL A 1 91 ? -13.728 -4.735 15.662 1.00 84.06 91 VAL A N 1
ATOM 729 C CA . VAL A 1 91 ? -12.442 -4.200 15.229 1.00 84.06 91 VAL A CA 1
ATOM 730 C C . VAL A 1 91 ? -11.767 -5.175 14.261 1.00 84.06 91 VAL A C 1
ATOM 732 O O . VAL A 1 91 ? -11.538 -6.338 14.603 1.00 84.06 91 VAL A O 1
ATOM 735 N N . PHE A 1 92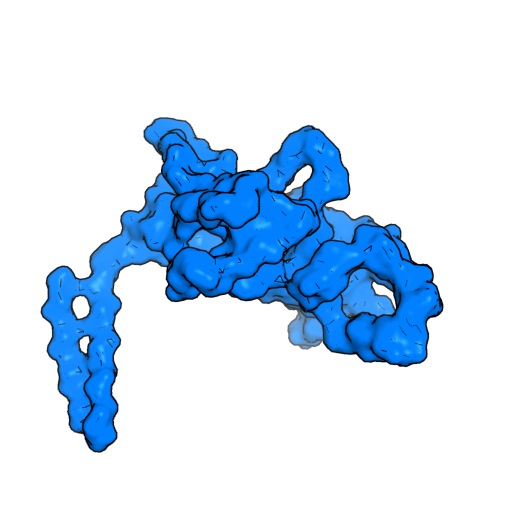 ? -11.356 -4.694 13.089 1.00 85.94 92 PHE A N 1
ATOM 736 C CA . PHE A 1 92 ? -10.480 -5.451 12.198 1.00 85.94 92 PHE A CA 1
ATOM 737 C C . PHE A 1 92 ? -9.038 -5.353 12.695 1.00 85.94 92 PHE A C 1
ATOM 739 O O . PHE A 1 92 ? -8.501 -4.256 12.845 1.00 85.94 92 PHE A O 1
ATOM 746 N N . ARG A 1 93 ? -8.403 -6.497 12.951 1.00 85.94 93 ARG A N 1
ATOM 747 C CA . ARG A 1 93 ? -7.029 -6.574 13.461 1.00 85.94 93 ARG A CA 1
ATOM 748 C C . ARG A 1 93 ? -6.113 -7.273 12.462 1.00 85.94 93 ARG A C 1
ATOM 750 O O . ARG A 1 93 ? -6.563 -8.197 11.780 1.00 85.94 93 ARG A O 1
ATOM 757 N N . PRO A 1 94 ? -4.828 -6.888 12.406 1.00 86.12 94 PRO A N 1
ATOM 758 C CA . PRO A 1 94 ? -3.851 -7.629 11.630 1.00 86.12 94 PRO A CA 1
ATOM 759 C C . PRO A 1 94 ? -3.712 -9.048 12.189 1.00 86.12 94 PRO A C 1
ATOM 761 O O . PRO A 1 94 ? -3.780 -9.272 13.398 1.00 86.12 94 PRO A O 1
ATOM 764 N N . HIS A 1 95 ? -3.511 -10.015 11.296 1.00 87.38 95 HIS A N 1
ATOM 765 C CA . HIS A 1 95 ? -3.293 -11.405 11.696 1.00 87.38 95 HIS A CA 1
ATOM 766 C C . HIS A 1 95 ? -1.922 -11.610 12.355 1.00 87.38 95 HIS A C 1
ATOM 768 O O . HIS A 1 95 ? -1.784 -12.417 13.273 1.00 87.38 95 HIS A O 1
ATOM 774 N N . GLU A 1 96 ? -0.901 -10.899 11.872 1.00 88.25 96 GLU A N 1
ATOM 775 C CA . GLU A 1 96 ? 0.460 -11.031 12.381 1.00 88.25 96 GLU A CA 1
ATOM 776 C C . GLU A 1 96 ? 0.635 -10.244 13.687 1.00 88.25 96 GLU A C 1
ATOM 778 O O . GLU A 1 96 ? 0.187 -9.095 13.780 1.00 88.25 96 GLU A O 1
ATOM 783 N N . PRO A 1 97 ? 1.323 -10.821 14.686 1.00 90.31 97 PRO A N 1
ATOM 784 C CA . PRO A 1 97 ? 1.593 -10.132 15.937 1.00 90.31 97 PRO A CA 1
ATOM 785 C C . PRO A 1 97 ? 2.606 -8.985 15.734 1.00 90.31 97 PRO A C 1
ATOM 787 O O . PRO A 1 97 ? 3.397 -9.034 14.781 1.00 90.31 97 PRO A O 1
ATOM 790 N N . PRO A 1 98 ? 2.626 -7.969 16.623 1.00 89.81 98 PRO A N 1
ATOM 791 C CA . PRO A 1 98 ? 3.457 -6.774 16.469 1.00 89.81 98 PRO A CA 1
ATOM 792 C C . PRO A 1 98 ? 4.937 -7.042 16.202 1.00 89.81 98 PRO A C 1
ATOM 794 O O . PRO A 1 98 ? 5.568 -6.335 15.423 1.00 89.81 98 PRO A O 1
ATOM 797 N N . GLU A 1 99 ? 5.512 -8.091 16.786 1.00 90.12 99 GLU A N 1
ATOM 798 C CA . GLU A 1 99 ? 6.929 -8.431 16.626 1.00 90.12 99 GLU A CA 1
ATOM 799 C C . GLU A 1 99 ? 7.300 -8.777 15.177 1.00 90.12 99 GLU A C 1
ATOM 801 O O . GLU A 1 99 ? 8.472 -8.695 14.812 1.00 90.12 99 GLU A O 1
ATOM 806 N N . ARG A 1 100 ? 6.314 -9.150 14.351 1.00 90.69 100 ARG A N 1
ATOM 807 C CA . ARG A 1 100 ? 6.489 -9.479 12.929 1.00 90.69 100 ARG A CA 1
ATOM 808 C C . ARG A 1 100 ? 6.123 -8.341 11.986 1.00 90.69 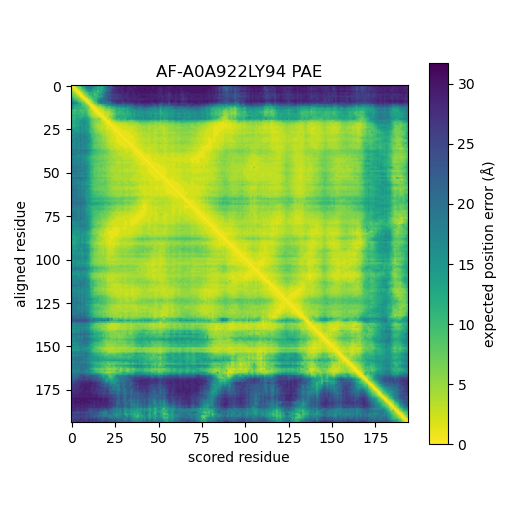100 ARG A C 1
ATOM 810 O O . ARG A 1 100 ? 6.229 -8.517 10.772 1.00 90.69 100 ARG A O 1
ATOM 817 N N . TRP A 1 101 ? 5.685 -7.201 12.510 1.00 90.50 101 TRP A N 1
ATOM 818 C CA . TRP A 1 101 ? 5.443 -6.031 11.680 1.00 90.50 101 TRP A CA 1
ATOM 819 C C . TRP A 1 101 ? 6.772 -5.514 11.140 1.00 90.50 101 TRP A C 1
ATOM 821 O O . TRP A 1 101 ? 7.783 -5.477 11.847 1.00 90.50 101 TRP A O 1
ATOM 831 N N . VAL A 1 102 ? 6.768 -5.124 9.872 1.00 87.75 102 VAL A N 1
ATOM 832 C CA . VAL A 1 102 ? 7.974 -4.700 9.156 1.00 87.75 102 VAL A CA 1
ATOM 833 C C . VAL A 1 102 ? 7.996 -3.182 9.115 1.00 87.75 102 VAL A C 1
ATOM 835 O O . VAL A 1 102 ? 6.974 -2.568 8.835 1.00 87.75 102 VAL A O 1
ATOM 838 N N . TRP A 1 103 ? 9.136 -2.567 9.418 1.00 87.06 103 TRP A N 1
ATOM 839 C CA . TRP A 1 103 ? 9.311 -1.128 9.239 1.00 87.06 103 TRP A CA 1
ATOM 840 C C . TRP A 1 103 ? 9.512 -0.798 7.762 1.00 87.06 103 TRP A C 1
ATOM 842 O O . TRP A 1 103 ? 10.348 -1.416 7.104 1.00 87.06 103 TRP A O 1
ATOM 852 N N . HIS A 1 104 ? 8.797 0.209 7.271 1.00 81.19 104 HIS A N 1
ATOM 853 C CA . HIS A 1 104 ? 8.927 0.703 5.907 1.00 81.19 104 HIS A CA 1
ATOM 854 C C . HIS A 1 104 ? 9.440 2.140 5.919 1.00 81.19 104 HIS A C 1
ATOM 856 O O . HIS A 1 104 ? 8.747 3.065 6.338 1.00 81.19 104 HIS A O 1
ATOM 862 N N . ALA A 1 105 ? 10.685 2.328 5.469 1.00 82.44 105 ALA A N 1
ATOM 863 C CA . ALA A 1 105 ? 11.389 3.608 5.556 1.00 82.44 105 ALA A CA 1
ATOM 864 C C . ALA A 1 105 ? 10.748 4.705 4.698 1.00 82.44 105 ALA A C 1
ATOM 866 O O . ALA A 1 105 ? 10.717 5.856 5.121 1.00 82.44 105 ALA A O 1
ATOM 867 N N . CYS A 1 106 ? 10.187 4.335 3.548 1.00 78.62 106 CYS A N 1
ATOM 868 C CA . CYS A 1 106 ? 9.475 5.253 2.661 1.00 78.62 106 CYS A CA 1
ATOM 869 C C . CYS A 1 106 ? 8.263 5.898 3.335 1.00 78.62 106 CYS A C 1
ATOM 871 O O . CYS A 1 106 ? 7.950 7.058 3.091 1.00 78.62 106 CYS A O 1
ATOM 873 N N . HIS A 1 107 ? 7.616 5.148 4.226 1.00 74.88 107 HIS A N 1
ATOM 874 C CA . HIS A 1 107 ? 6.391 5.555 4.903 1.00 74.88 107 HIS A CA 1
ATOM 875 C C . HIS A 1 107 ? 6.609 5.974 6.357 1.00 74.88 107 HIS A C 1
ATOM 877 O O . HIS A 1 107 ? 5.709 6.505 7.004 1.00 74.88 107 HIS A O 1
ATOM 883 N N . MET A 1 108 ? 7.813 5.721 6.868 1.00 84.50 108 MET A N 1
ATOM 884 C CA . MET A 1 108 ? 8.218 5.974 8.243 1.00 84.50 108 MET A CA 1
ATOM 885 C C . MET A 1 108 ? 7.258 5.372 9.279 1.00 84.50 108 MET A C 1
ATOM 887 O O . MET A 1 108 ? 6.999 5.981 10.316 1.00 84.50 108 MET A O 1
ATOM 891 N N . HIS A 1 109 ? 6.746 4.167 9.013 1.00 85.31 109 HIS A N 1
ATOM 892 C CA . HIS A 1 109 ? 5.942 3.412 9.970 1.00 85.31 109 HIS A CA 1
ATOM 893 C C . HIS A 1 109 ? 6.062 1.897 9.779 1.00 85.31 109 HIS A C 1
ATOM 895 O O . HIS A 1 109 ? 6.613 1.399 8.793 1.00 85.31 109 HIS A O 1
ATOM 901 N N . TYR A 1 110 ? 5.533 1.148 10.746 1.00 86.81 110 TYR A N 1
ATOM 902 C CA . TYR A 1 110 ? 5.416 -0.304 10.658 1.00 86.81 110 TYR A CA 1
ATOM 903 C C . TYR A 1 110 ? 4.179 -0.714 9.855 1.00 86.81 110 TYR A C 1
ATOM 905 O O . TYR A 1 110 ? 3.091 -0.197 10.084 1.00 86.81 110 TYR A O 1
ATOM 913 N N . HIS A 1 111 ? 4.323 -1.702 8.981 1.00 85.88 111 HIS A N 1
ATOM 914 C CA . HIS A 1 111 ? 3.217 -2.370 8.308 1.00 85.88 111 HIS A CA 1
ATOM 915 C C . HIS A 1 111 ? 2.845 -3.657 9.048 1.00 85.88 111 HIS A C 1
ATOM 917 O O . HIS A 1 111 ? 3.696 -4.519 9.293 1.00 85.88 111 HIS A O 1
ATOM 923 N N . SER A 1 112 ? 1.564 -3.793 9.385 1.00 85.50 112 SER A N 1
ATOM 924 C CA . SER A 1 112 ? 1.020 -4.921 10.150 1.00 85.50 112 SER A CA 1
ATOM 925 C C . SER A 1 112 ? 0.431 -6.038 9.284 1.00 85.50 112 SER A C 1
ATOM 927 O O . SER A 1 112 ? 0.155 -7.136 9.767 1.00 85.50 112 SER A O 1
ATOM 929 N N . MET A 1 113 ? 0.291 -5.801 7.980 1.00 83.31 113 MET A N 1
ATOM 930 C CA . MET A 1 113 ? -0.129 -6.792 6.989 1.00 83.31 113 MET A CA 1
ATOM 931 C C . MET A 1 113 ? 0.799 -6.744 5.785 1.00 83.31 113 MET A C 1
ATOM 933 O O . MET A 1 113 ? 1.183 -5.657 5.381 1.00 83.31 113 MET A O 1
ATOM 937 N N . LYS A 1 114 ? 1.123 -7.899 5.187 1.00 79.38 114 LYS A N 1
ATOM 938 C CA . LYS A 1 114 ? 2.009 -7.989 4.005 1.00 79.38 114 LYS A CA 1
ATOM 939 C C . LYS A 1 114 ? 1.309 -7.669 2.687 1.00 79.38 114 LYS A C 1
ATOM 941 O O . LYS A 1 114 ? 1.912 -7.090 1.795 1.00 79.38 114 LYS A O 1
ATOM 946 N N . VAL A 1 115 ? 0.054 -8.085 2.546 1.00 78.44 115 VAL A N 1
ATOM 947 C CA . VAL A 1 115 ? -0.786 -7.790 1.383 1.00 78.44 115 VAL A CA 1
ATOM 948 C C . VAL A 1 115 ? -2.183 -7.514 1.898 1.00 78.44 115 VAL A C 1
ATOM 950 O O . VAL A 1 115 ? -2.705 -8.293 2.696 1.00 78.44 115 VAL A O 1
ATOM 953 N N . PHE A 1 116 ? -2.760 -6.404 1.458 1.00 77.69 116 PHE A N 1
ATOM 954 C CA . PHE A 1 116 ? -4.074 -5.976 1.912 1.00 77.69 116 PHE A CA 1
ATOM 955 C C . PHE A 1 116 ? -5.155 -6.178 0.843 1.00 77.69 116 PHE A C 1
ATOM 957 O O . PHE A 1 116 ? -6.214 -6.728 1.133 1.00 77.69 116 PHE A O 1
ATOM 964 N N . SER A 1 117 ? -4.876 -5.817 -0.410 1.00 78.25 117 SER A N 1
ATOM 965 C CA . SER A 1 117 ? -5.825 -5.948 -1.520 1.00 78.25 117 SER A CA 1
ATOM 966 C C . SER A 1 117 ? -5.120 -6.323 -2.825 1.00 78.25 117 SER A C 1
ATOM 968 O O . SER A 1 117 ? -3.923 -6.088 -3.007 1.00 78.25 117 SER A O 1
ATOM 970 N N . TYR A 1 118 ? -5.880 -6.911 -3.751 1.00 81.81 118 TYR A N 1
ATOM 971 C CA . TYR A 1 118 ? -5.432 -7.233 -5.104 1.00 81.81 118 TYR A CA 1
ATOM 972 C C . TYR A 1 118 ? -6.277 -6.482 -6.124 1.00 81.81 118 TYR A C 1
ATOM 974 O O . TYR A 1 118 ? -7.500 -6.427 -6.012 1.00 81.81 118 TYR A O 1
ATOM 982 N N . TYR A 1 119 ? -5.627 -5.985 -7.170 1.00 82.19 119 TYR A N 1
ATOM 983 C CA . TYR A 1 119 ? -6.257 -5.218 -8.233 1.00 82.19 119 TYR A CA 1
ATOM 984 C C . TYR A 1 119 ? -6.103 -5.946 -9.569 1.00 82.19 119 TYR A C 1
ATOM 986 O O . TYR A 1 119 ? -5.018 -6.428 -9.910 1.00 82.19 119 TYR A O 1
ATOM 994 N N . LYS A 1 120 ? -7.183 -6.015 -10.355 1.00 83.31 120 LYS A N 1
ATOM 995 C CA . LYS A 1 120 ? -7.180 -6.578 -11.716 1.00 83.31 120 LYS A CA 1
ATOM 996 C C . LYS A 1 120 ? -7.961 -5.683 -12.671 1.00 83.31 120 LYS A C 1
ATOM 998 O O . LYS A 1 120 ? -9.117 -5.379 -12.407 1.00 83.31 120 LYS A O 1
ATOM 1003 N N . VAL A 1 121 ? -7.331 -5.267 -13.772 1.00 82.06 121 VAL A N 1
ATOM 1004 C CA . VAL A 1 121 ? -8.051 -4.646 -14.889 1.00 82.06 121 VAL A CA 1
ATOM 1005 C C . VAL A 1 121 ? -8.433 -5.778 -15.812 1.00 82.06 121 VAL A C 1
ATOM 1007 O O . VAL A 1 121 ? -7.565 -6.529 -16.260 1.00 82.06 121 VAL A O 1
ATOM 1010 N N . ILE A 1 122 ? -9.723 -5.894 -16.093 1.00 85.69 122 ILE A N 1
ATOM 1011 C CA . ILE A 1 122 ? -10.262 -6.864 -17.037 1.00 85.69 122 ILE A CA 1
ATOM 1012 C C . ILE A 1 122 ? -10.907 -6.133 -18.209 1.00 85.69 122 ILE A C 1
ATOM 1014 O O . ILE A 1 122 ? -11.483 -5.062 -18.040 1.00 85.69 122 ILE A O 1
ATOM 1018 N N . ASN A 1 123 ? -10.794 -6.695 -19.409 1.00 86.69 123 ASN A N 1
ATOM 1019 C CA . ASN A 1 123 ? -11.512 -6.174 -20.569 1.00 86.69 123 ASN A CA 1
ATOM 1020 C C . ASN A 1 123 ? -12.941 -6.746 -20.647 1.00 86.69 123 ASN A C 1
ATOM 1022 O O . ASN A 1 123 ? -13.322 -7.628 -19.877 1.00 86.69 123 ASN A O 1
ATOM 1026 N N . ALA A 1 124 ? -13.723 -6.293 -21.632 1.00 94.31 124 ALA A N 1
ATOM 1027 C CA . ALA A 1 124 ? -15.090 -6.775 -21.865 1.00 94.31 124 ALA A CA 1
ATOM 1028 C C . ALA A 1 124 ? -15.188 -8.293 -22.137 1.00 94.31 124 ALA A C 1
ATOM 1030 O O . ALA A 1 124 ? -16.257 -8.878 -21.998 1.00 94.31 124 ALA A O 1
ATOM 1031 N N . LYS A 1 125 ? -14.076 -8.945 -22.504 1.00 95.44 125 LYS A N 1
ATOM 1032 C CA . LYS A 1 125 ? -13.969 -10.399 -22.701 1.00 95.44 125 LYS A CA 1
ATOM 1033 C C . LYS A 1 125 ? -13.476 -11.135 -21.444 1.00 95.44 125 LYS A C 1
ATOM 1035 O O . LYS A 1 125 ? -13.062 -12.284 -21.552 1.00 95.44 125 LYS A O 1
ATOM 1040 N N . GLN A 1 126 ? -13.471 -10.479 -20.279 1.00 92.44 126 GLN A N 1
ATOM 1041 C CA . GLN A 1 126 ? -12.972 -11.002 -18.996 1.00 92.44 126 GLN A CA 1
ATOM 1042 C C . GLN A 1 126 ? -11.483 -11.391 -18.994 1.00 92.44 126 GLN A C 1
ATOM 1044 O O . GLN A 1 126 ? -11.022 -12.142 -18.136 1.00 92.44 126 GLN A O 1
ATOM 1049 N N . GLN A 1 127 ? -10.696 -10.872 -19.935 1.00 89.38 127 GLN A N 1
ATOM 1050 C CA . GLN A 1 127 ? -9.259 -11.126 -19.974 1.00 89.38 127 GLN A CA 1
ATOM 1051 C C . GLN A 1 127 ? -8.540 -10.132 -19.063 1.00 89.38 127 GLN A C 1
ATOM 1053 O O . GLN A 1 127 ? -8.849 -8.941 -19.084 1.00 89.38 127 GLN A O 1
ATOM 1058 N N . ILE A 1 128 ? -7.556 -10.611 -18.300 1.00 82.25 128 I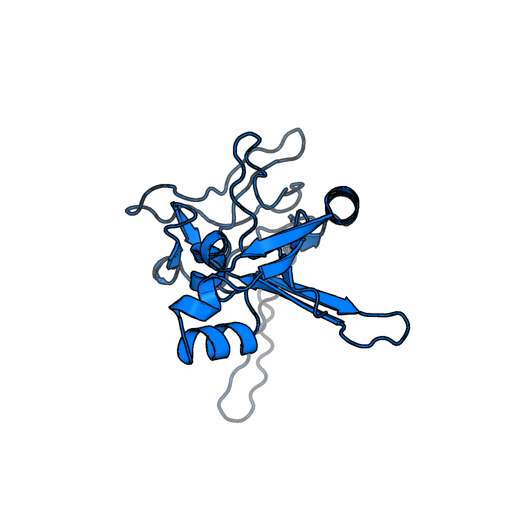LE A N 1
ATOM 1059 C CA . ILE A 1 128 ? -6.738 -9.780 -17.409 1.00 82.25 128 ILE A CA 1
ATOM 1060 C C . ILE A 1 128 ? -5.764 -8.952 -18.250 1.00 82.25 128 ILE A C 1
ATOM 1062 O O . ILE A 1 128 ? -4.903 -9.501 -18.931 1.00 82.25 128 ILE A O 1
ATOM 1066 N N . MET A 1 129 ? -5.906 -7.632 -18.185 1.00 80.62 129 MET A N 1
ATOM 1067 C CA . MET A 1 129 ? -5.082 -6.653 -18.901 1.00 80.62 129 MET A CA 1
ATOM 1068 C C . MET A 1 129 ? -3.972 -6.078 -18.023 1.00 80.62 129 MET A C 1
ATOM 1070 O O . MET A 1 129 ? -2.914 -5.711 -18.520 1.00 80.62 129 MET A O 1
ATOM 1074 N N . ALA A 1 130 ? -4.204 -5.997 -16.715 1.00 78.62 130 ALA A N 1
ATOM 1075 C CA . ALA A 1 130 ? -3.223 -5.527 -15.749 1.00 78.62 130 ALA A CA 1
ATOM 1076 C C . ALA A 1 130 ? -3.495 -6.136 -14.377 1.00 78.62 130 ALA A C 1
ATOM 1078 O O . ALA A 1 130 ? -4.644 -6.413 -14.024 1.00 78.62 130 ALA A O 1
ATOM 1079 N N . VAL A 1 131 ? -2.431 -6.296 -13.597 1.00 77.69 131 VAL A N 1
ATOM 1080 C CA . VAL A 1 131 ? -2.495 -6.705 -12.195 1.00 77.69 131 VAL A CA 1
ATOM 1081 C C . VAL A 1 131 ? -1.751 -5.694 -11.335 1.00 77.69 131 VAL A C 1
ATOM 1083 O O . VAL A 1 131 ? -0.777 -5.082 -11.774 1.00 77.69 131 VAL A O 1
ATOM 1086 N N . GLY A 1 132 ? -2.228 -5.529 -10.112 1.00 77.25 132 GLY A N 1
ATOM 1087 C CA . GLY A 1 132 ? -1.601 -4.738 -9.065 1.00 77.25 132 GLY A CA 1
ATOM 1088 C C . GLY A 1 132 ? -1.996 -5.303 -7.707 1.00 77.25 132 GLY A C 1
ATOM 1089 O O . GLY A 1 132 ? -2.835 -6.204 -7.618 1.00 77.25 132 GLY A O 1
ATOM 1090 N N . HIS A 1 133 ? -1.385 -4.803 -6.648 1.00 72.38 133 HIS A N 1
ATOM 1091 C CA . HIS A 1 133 ? -1.758 -5.165 -5.287 1.00 72.38 133 HIS A CA 1
ATOM 1092 C C . HIS A 1 133 ? -1.310 -4.079 -4.328 1.00 72.38 133 HIS A C 1
ATOM 1094 O O . HIS A 1 133 ? -0.262 -3.477 -4.537 1.00 72.38 133 HIS A O 1
ATOM 1100 N N . LYS A 1 134 ? -2.059 -3.896 -3.244 1.00 74.50 134 LYS A N 1
ATOM 1101 C CA . LYS A 1 134 ? -1.606 -3.101 -2.110 1.00 74.50 134 LYS A CA 1
ATOM 1102 C C . LYS A 1 134 ? -0.687 -3.965 -1.248 1.00 74.50 134 LYS A C 1
ATOM 1104 O O . LYS A 1 134 ? -1.164 -4.716 -0.390 1.00 74.50 134 LYS A O 1
ATOM 1109 N N . ALA A 1 135 ? 0.617 -3.916 -1.527 1.00 66.94 135 ALA A N 1
ATOM 1110 C CA . ALA A 1 135 ? 1.620 -4.445 -0.611 1.00 66.94 135 ALA A CA 1
ATOM 1111 C C . ALA A 1 135 ? 1.666 -3.575 0.640 1.00 66.94 135 ALA A C 1
ATOM 1113 O O . ALA A 1 135 ? 1.450 -2.371 0.560 1.00 66.94 135 ALA A O 1
ATOM 1114 N N . SER A 1 136 ? 1.920 -4.255 1.751 1.00 66.06 136 SER A N 1
ATOM 1115 C CA . SER A 1 136 ? 2.321 -3.756 3.056 1.00 66.06 136 SER A CA 1
ATOM 1116 C C . SER A 1 136 ? 1.535 -2.542 3.590 1.00 66.06 136 SER A C 1
ATOM 1118 O O . SER A 1 136 ? 1.621 -1.432 3.083 1.00 66.06 136 SER A O 1
ATOM 1120 N N . PHE A 1 137 ? 0.727 -2.754 4.633 1.00 74.94 137 PHE A N 1
ATOM 1121 C CA . PHE A 1 137 ? -0.249 -1.756 5.087 1.00 74.94 137 PHE A CA 1
ATOM 1122 C C . PHE A 1 137 ? -0.161 -1.476 6.588 1.00 74.94 137 PHE A C 1
ATOM 1124 O O . PHE A 1 137 ? -0.033 -2.410 7.386 1.00 74.94 137 PHE A O 1
ATOM 1131 N N . CYS A 1 138 ? -0.274 -0.200 6.969 1.00 80.88 138 CYS A N 1
ATOM 1132 C CA . CYS A 1 138 ? -0.460 0.216 8.354 1.00 80.88 138 CYS A CA 1
ATOM 1133 C C . CYS A 1 138 ? -1.945 0.462 8.659 1.00 80.88 138 CYS A C 1
ATOM 1135 O O . CYS A 1 138 ? -2.586 1.272 7.996 1.00 80.88 138 CYS A O 1
ATOM 1137 N N . LEU A 1 139 ? -2.504 -0.244 9.647 1.00 81.69 139 LEU A N 1
ATOM 1138 C CA . LEU A 1 139 ? -3.921 -0.134 10.010 1.00 81.69 139 LEU A CA 1
ATOM 1139 C C . LEU A 1 139 ? -4.122 0.985 11.040 1.00 81.69 139 LEU A C 1
ATOM 1141 O O . LEU A 1 139 ? -3.745 0.826 12.197 1.00 81.69 139 LEU A O 1
ATOM 1145 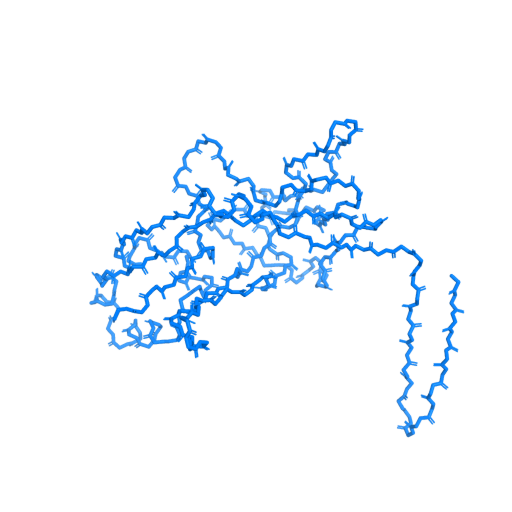N N . GLU A 1 140 ? -4.730 2.094 10.627 1.00 80.31 140 GLU A N 1
ATOM 1146 C CA . GLU A 1 140 ? -5.051 3.232 11.496 1.00 80.31 140 GLU A CA 1
ATOM 1147 C C . GLU A 1 140 ? -6.409 3.861 11.160 1.00 80.31 140 GLU A C 1
ATOM 1149 O O . GLU A 1 140 ? -6.925 3.737 10.044 1.00 80.31 140 GLU A O 1
ATOM 1154 N N . ASP A 1 141 ? -6.970 4.583 12.130 1.00 76.25 141 ASP A N 1
ATOM 1155 C CA . ASP A 1 141 ? -8.211 5.332 11.972 1.00 76.25 141 ASP A CA 1
ATOM 1156 C C . ASP A 1 141 ? -7.919 6.742 11.411 1.00 76.25 141 ASP A C 1
ATOM 1158 O O . ASP A 1 141 ? -7.555 7.667 12.144 1.00 76.25 141 ASP A O 1
ATOM 1162 N N . ASN A 1 142 ? -8.116 6.954 10.104 1.00 70.38 142 ASN A N 1
ATOM 1163 C CA . ASN A 1 142 ? -7.776 8.241 9.464 1.00 70.38 142 ASN A CA 1
ATOM 1164 C C . ASN A 1 142 ? -8.905 9.265 9.400 1.00 70.38 142 ASN A C 1
ATOM 1166 O O . ASN A 1 142 ? -8.657 10.464 9.559 1.00 70.38 142 ASN A O 1
ATOM 1170 N N . ALA A 1 143 ? -10.138 8.810 9.257 1.00 71.12 143 ALA A N 1
ATOM 1171 C CA . ALA A 1 143 ? -11.337 9.621 9.383 1.00 71.12 143 ALA A CA 1
ATOM 1172 C C . ALA A 1 143 ? -12.385 8.793 10.117 1.00 71.12 143 ALA A C 1
ATOM 1174 O O . ALA A 1 143 ? -12.394 7.567 10.018 1.00 71.12 143 ALA A O 1
ATOM 1175 N N . CYS A 1 144 ? -13.241 9.466 10.879 1.00 67.56 144 CYS A N 1
ATOM 1176 C CA . CYS A 1 144 ? -14.310 8.827 11.629 1.00 67.56 144 CYS A CA 1
ATOM 1177 C C . CYS A 1 144 ? -15.631 9.546 11.353 1.00 67.56 144 CYS A C 1
ATOM 1179 O O . CYS A 1 144 ? -15.651 10.743 11.064 1.00 67.56 144 CYS A O 1
ATOM 1181 N N . LYS A 1 145 ? -16.748 8.819 11.480 1.00 65.50 145 LYS A N 1
ATOM 1182 C CA . LYS A 1 145 ? -18.091 9.419 11.490 1.00 65.50 145 LYS A CA 1
ATOM 1183 C C . LYS A 1 145 ? -18.208 10.457 12.604 1.00 65.50 145 LYS A C 1
ATOM 1185 O O . LYS A 1 145 ? -17.583 10.319 13.655 1.00 65.50 145 LYS A O 1
ATOM 1190 N N . ASN A 1 146 ? -19.094 11.433 12.413 1.00 70.94 146 ASN A N 1
ATOM 1191 C CA . ASN A 1 146 ? -19.479 12.355 13.479 1.00 70.94 146 ASN A CA 1
ATOM 1192 C C . ASN A 1 146 ? -19.887 11.574 14.738 1.00 70.94 146 ASN A C 1
ATOM 1194 O O . ASN A 1 146 ? -20.700 10.654 14.665 1.00 70.94 146 ASN A O 1
ATOM 1198 N N . GLY A 1 147 ? -19.304 11.941 15.880 1.00 73.25 147 GLY A N 1
ATOM 1199 C CA . GLY A 1 147 ? -19.522 11.267 17.165 1.00 73.25 147 GLY A CA 1
ATOM 1200 C C . GLY A 1 147 ? -18.519 10.157 17.501 1.00 73.25 147 GLY A C 1
ATOM 1201 O O . GLY A 1 147 ? -18.492 9.717 18.647 1.00 73.25 147 GLY A O 1
ATOM 1202 N N . TYR A 1 148 ? -17.656 9.755 16.565 1.00 72.44 148 TYR A N 1
ATOM 1203 C CA . TYR A 1 148 ? -16.609 8.752 16.784 1.00 72.44 148 TYR A CA 1
ATOM 1204 C C . TYR A 1 148 ? -15.221 9.401 16.838 1.00 72.44 148 TYR A C 1
ATOM 1206 O O . TYR A 1 148 ? -14.975 10.430 16.206 1.00 72.44 148 TYR A O 1
ATOM 1214 N N . LYS A 1 149 ? -14.308 8.806 17.612 1.00 76.12 149 LYS A N 1
ATOM 1215 C CA . LYS A 1 149 ? -12.921 9.268 17.769 1.00 76.12 149 LYS A CA 1
ATOM 1216 C C . LYS A 1 149 ? -11.958 8.237 17.189 1.00 76.12 149 LYS A C 1
ATOM 1218 O O . LYS A 1 149 ? -12.257 7.049 17.186 1.00 76.12 149 LYS A O 1
ATOM 1223 N N . LYS A 1 150 ? -10.801 8.711 16.726 1.00 76.50 150 LYS A N 1
ATOM 1224 C CA . LYS A 1 150 ? -9.689 7.857 16.300 1.00 76.50 150 LYS A CA 1
ATOM 1225 C C . LYS A 1 150 ? -9.135 7.097 17.502 1.00 76.50 150 LYS A C 1
ATOM 1227 O O . LYS A 1 150 ? -8.932 7.710 18.554 1.00 76.50 150 LYS A O 1
ATOM 1232 N N . HIS A 1 151 ? -8.878 5.806 17.337 1.00 80.94 151 HIS A N 1
ATOM 1233 C CA . HIS A 1 151 ? -8.319 4.946 18.375 1.00 80.94 151 HIS A CA 1
ATOM 1234 C C . HIS A 1 151 ? -6.990 4.334 17.942 1.00 80.94 151 HIS A C 1
ATOM 1236 O O . HIS A 1 151 ? -6.012 4.428 18.679 1.00 80.94 151 HIS A O 1
ATOM 1242 N N . PHE A 1 152 ? -6.951 3.750 16.749 1.00 82.88 152 PHE A N 1
ATOM 1243 C CA . PHE A 1 152 ? -5.772 3.078 16.223 1.00 82.88 152 PHE A CA 1
ATOM 1244 C C . PHE A 1 152 ? -4.916 4.035 15.408 1.00 82.88 152 PHE A C 1
ATOM 1246 O O . PHE A 1 152 ? -5.429 4.796 14.585 1.00 82.88 152 PHE A O 1
ATOM 1253 N N . VAL A 1 153 ? -3.609 4.000 15.652 1.00 80.69 153 VAL A N 1
ATOM 1254 C CA . VAL A 1 153 ? -2.644 4.920 15.046 1.00 80.69 153 VAL A CA 1
ATOM 1255 C C . VAL A 1 153 ? -1.357 4.198 14.687 1.00 80.69 153 VAL A C 1
ATOM 1257 O O . VAL A 1 153 ? -0.793 3.431 15.479 1.00 80.69 153 VAL A O 1
ATOM 1260 N N . CYS A 1 154 ? -0.855 4.506 13.496 1.00 83.94 154 CYS A N 1
ATOM 1261 C CA . CYS A 1 154 ? 0.486 4.140 13.088 1.00 83.94 154 CYS A CA 1
ATOM 1262 C C . CYS A 1 154 ? 1.504 4.916 13.927 1.00 83.94 154 CYS A C 1
ATOM 1264 O O . CYS A 1 154 ? 1.398 6.130 14.105 1.00 83.94 154 CYS A O 1
ATOM 1266 N N . SER A 1 155 ? 2.520 4.229 14.446 1.00 84.38 155 SER A N 1
ATOM 1267 C CA . SER A 1 155 ? 3.667 4.929 15.023 1.00 84.38 155 SER A CA 1
ATOM 1268 C C . SER A 1 155 ? 4.558 5.477 13.915 1.00 84.38 155 SER A C 1
ATOM 1270 O O . SER A 1 155 ? 4.877 4.759 12.970 1.00 84.38 155 SER A O 1
ATOM 1272 N N . THR A 1 156 ? 5.022 6.711 14.095 1.00 76.69 156 THR A N 1
ATOM 1273 C CA . THR A 1 156 ? 6.006 7.371 13.226 1.00 76.69 156 THR A CA 1
ATOM 1274 C C . THR A 1 156 ? 7.445 7.230 13.730 1.00 76.69 156 THR A C 1
ATOM 1276 O O . THR A 1 156 ? 8.367 7.846 13.196 1.00 76.69 156 THR A O 1
ATOM 1279 N N . THR A 1 157 ? 7.664 6.442 14.788 1.00 79.56 157 THR A N 1
ATOM 1280 C CA . THR A 1 157 ? 8.990 6.232 15.378 1.00 79.56 157 THR A CA 1
ATOM 1281 C C . THR A 1 157 ? 9.447 4.793 15.198 1.00 79.56 157 THR A C 1
ATOM 1283 O O . THR A 1 157 ? 8.649 3.861 15.244 1.00 79.56 157 THR A O 1
ATOM 1286 N N . LEU A 1 158 ? 10.760 4.597 15.073 1.00 81.38 158 LEU A N 1
ATOM 1287 C CA . LEU A 1 158 ? 11.360 3.261 14.979 1.00 81.38 158 LEU A CA 1
ATOM 1288 C C . LEU A 1 158 ? 11.170 2.422 16.254 1.00 81.38 158 LEU A C 1
ATOM 1290 O O . LEU A 1 158 ? 11.224 1.193 16.198 1.00 81.38 158 LEU A O 1
ATOM 1294 N N . VAL A 1 159 ? 10.974 3.086 17.397 1.00 78.88 159 VAL A N 1
ATOM 1295 C CA . VAL A 1 159 ? 11.003 2.473 18.733 1.00 78.88 159 VAL A CA 1
ATOM 1296 C C . VAL A 1 159 ? 9.651 1.869 19.111 1.00 78.88 159 VAL A C 1
ATOM 1298 O O . VAL A 1 159 ? 9.601 0.851 19.799 1.00 78.88 159 VAL A O 1
ATOM 1301 N N . THR A 1 160 ? 8.550 2.467 18.655 1.00 81.88 160 THR A N 1
ATOM 1302 C CA . THR A 1 160 ? 7.195 1.991 18.947 1.00 81.88 160 THR A CA 1
ATOM 1303 C C . THR A 1 160 ? 6.501 1.545 17.666 1.00 81.88 160 THR A C 1
ATOM 1305 O O . THR A 1 160 ? 6.696 2.126 16.605 1.00 81.88 160 THR A O 1
ATOM 1308 N N . ARG A 1 161 ? 5.683 0.492 17.745 1.00 80.12 161 ARG A N 1
ATOM 1309 C CA . ARG A 1 161 ? 4.976 -0.071 16.578 1.00 80.12 161 ARG A CA 1
ATOM 1310 C C . ARG A 1 161 ? 3.575 0.514 16.357 1.00 80.12 161 ARG A C 1
ATOM 1312 O O . ARG A 1 161 ? 3.000 0.338 15.285 1.00 80.12 161 ARG A O 1
ATOM 1319 N N . GLY A 1 162 ? 3.081 1.266 17.342 1.00 80.00 162 GLY A N 1
ATOM 1320 C CA . GLY A 1 162 ? 1.712 1.781 17.383 1.00 80.00 162 GLY A CA 1
ATOM 1321 C C . GLY A 1 162 ? 0.716 0.725 17.863 1.00 80.00 162 GLY A C 1
ATOM 1322 O O . GLY A 1 162 ? 1.102 -0.403 18.176 1.00 80.00 162 GLY A O 1
ATOM 1323 N N . ASP A 1 163 ? -0.554 1.111 17.915 1.00 82.06 163 ASP A N 1
ATOM 1324 C CA . ASP A 1 163 ? -1.684 0.200 18.105 1.00 82.06 163 ASP A CA 1
ATOM 1325 C C . ASP A 1 163 ? -2.462 0.193 16.790 1.00 82.06 163 ASP A C 1
ATOM 1327 O O . ASP A 1 163 ? -3.145 1.166 16.465 1.00 82.06 163 ASP A O 1
ATOM 1331 N N . GLN A 1 164 ? -2.244 -0.849 15.986 1.00 78.12 164 GLN A N 1
ATOM 1332 C CA . GLN A 1 164 ? -2.740 -0.922 14.617 1.00 78.12 164 GLN A CA 1
ATOM 1333 C C . GLN A 1 164 ? -3.926 -1.867 14.509 1.00 78.12 164 GLN A C 1
ATOM 1335 O O . GLN A 1 164 ? -3.788 -3.083 14.657 1.00 78.12 164 GLN A O 1
ATOM 1340 N N . ALA A 1 165 ? -5.082 -1.302 14.201 1.00 75.38 165 ALA A N 1
ATOM 1341 C CA . ALA A 1 165 ? -6.317 -1.999 13.887 1.00 75.38 165 ALA A CA 1
ATOM 1342 C C . ALA A 1 165 ? -7.299 -0.982 13.286 1.00 75.38 165 ALA A C 1
ATOM 1344 O O . ALA A 1 165 ? -6.925 0.159 13.020 1.00 75.38 165 ALA A O 1
ATOM 1345 N N . THR A 1 166 ? -8.550 -1.373 13.059 1.00 62.41 166 THR A N 1
ATOM 1346 C CA . THR A 1 166 ? -9.584 -0.428 12.631 1.00 62.41 166 THR A CA 1
ATOM 1347 C C . THR A 1 166 ? -10.929 -0.712 13.295 1.00 62.41 166 THR A C 1
ATOM 1349 O O . THR A 1 166 ? -11.404 -1.849 13.308 1.00 62.41 166 THR A O 1
ATOM 1352 N N . TRP A 1 167 ? -11.556 0.302 13.894 1.00 67.00 167 TRP A N 1
ATOM 1353 C CA . TRP A 1 167 ? -12.778 0.110 14.694 1.00 67.00 167 TRP A CA 1
ATOM 1354 C C . TRP A 1 167 ? -14.035 -0.146 13.833 1.00 67.00 167 TRP A C 1
ATOM 1356 O O . TRP A 1 167 ? -14.156 0.394 12.735 1.00 67.00 167 TRP A O 1
ATOM 1366 N N . GLY A 1 168 ? -14.981 -0.952 14.336 1.00 55.56 168 GLY A N 1
ATOM 1367 C CA . GLY A 1 168 ? -16.267 -1.242 13.673 1.00 55.56 168 GLY A CA 1
ATOM 1368 C C . GLY A 1 168 ? -17.307 -0.125 13.854 1.00 55.56 168 GLY A C 1
ATOM 1369 O O . GLY A 1 168 ? -17.264 0.614 14.830 1.00 55.56 168 GLY A O 1
ATOM 1370 N N . ASN A 1 169 ? -18.265 0.022 12.936 1.00 50.66 169 ASN A N 1
ATOM 1371 C CA . ASN A 1 169 ? -19.246 1.121 12.870 1.00 50.66 169 ASN A CA 1
ATOM 1372 C C .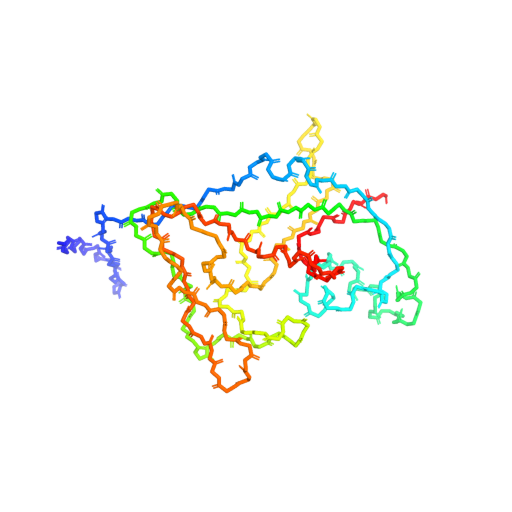 ASN A 1 169 ? -18.636 2.521 12.659 1.00 50.66 169 ASN A C 1
ATOM 1374 O O . ASN A 1 169 ? -19.316 3.541 12.812 1.00 50.66 169 ASN A O 1
ATOM 1378 N N . ILE A 1 170 ? -17.373 2.585 12.243 1.00 51.88 170 ILE A N 1
ATOM 1379 C CA . ILE A 1 170 ? -16.681 3.815 11.864 1.00 51.88 170 ILE A CA 1
ATOM 1380 C C . ILE A 1 170 ? -16.574 3.830 10.334 1.00 51.88 170 ILE A C 1
ATOM 1382 O O . ILE A 1 170 ? -16.162 2.848 9.724 1.00 51.88 170 ILE A O 1
ATOM 1386 N N . HIS A 1 171 ? -16.934 4.945 9.680 1.00 45.59 171 HIS A N 1
ATOM 1387 C CA . HIS A 1 171 ? -16.508 5.168 8.291 1.00 45.59 171 HIS A CA 1
ATOM 1388 C C . HIS A 1 171 ? -14.989 5.275 8.311 1.00 45.59 171 HIS A C 1
ATOM 1390 O O . HIS A 1 171 ? -14.467 6.364 8.509 1.00 45.59 171 HIS A O 1
ATOM 1396 N N . LEU A 1 172 ? -14.281 4.161 8.163 1.00 45.06 172 LEU A N 1
ATOM 1397 C CA . LEU A 1 172 ? -12.843 4.226 7.980 1.00 45.06 172 LEU A CA 1
ATOM 1398 C C . LEU A 1 172 ? -12.598 4.874 6.631 1.00 45.06 172 LEU A C 1
ATOM 1400 O O . LEU A 1 172 ? -13.012 4.341 5.614 1.00 45.06 172 LEU A O 1
ATOM 1404 N N . SER A 1 173 ? -11.911 6.000 6.583 1.00 37.81 173 SER A N 1
ATOM 1405 C CA . SER A 1 173 ? -11.021 6.150 5.447 1.00 37.81 173 SER A CA 1
ATOM 1406 C C . SER A 1 173 ? -9.788 5.312 5.763 1.00 37.81 173 SER A C 1
ATOM 1408 O O . SER A 1 173 ? -9.104 5.619 6.736 1.00 37.81 173 SER A O 1
ATOM 1410 N N . GLN A 1 174 ? -9.475 4.268 5.005 1.00 43.72 174 GLN A N 1
ATOM 1411 C CA . GLN A 1 174 ? -8.069 3.876 4.932 1.00 43.72 174 GLN A CA 1
ATOM 1412 C C . GLN A 1 174 ? -7.305 4.895 4.092 1.00 43.72 174 GLN A C 1
ATOM 1414 O O . GLN A 1 174 ? -7.851 5.463 3.151 1.00 43.72 174 GLN A O 1
ATOM 1419 N N . ALA A 1 175 ? -6.041 5.067 4.480 1.00 37.38 175 ALA A N 1
ATOM 1420 C CA . ALA A 1 175 ? -5.030 5.919 3.875 1.00 37.38 175 ALA A CA 1
ATOM 1421 C C . ALA A 1 175 ? -5.384 7.411 3.869 1.00 37.38 175 ALA A C 1
ATOM 1423 O O . ALA A 1 175 ? -6.173 7.907 3.068 1.00 37.38 175 ALA A O 1
ATOM 1424 N N . VAL A 1 176 ? -4.730 8.153 4.759 1.00 32.94 176 VAL A N 1
ATOM 1425 C CA . VAL A 1 176 ? -4.483 9.569 4.534 1.00 32.94 176 VAL A CA 1
ATOM 1426 C C . VAL A 1 176 ? -3.906 9.716 3.114 1.00 32.94 176 VAL A C 1
ATOM 1428 O O . VAL A 1 176 ? -2.767 9.349 2.849 1.00 32.94 176 VAL A O 1
ATOM 1431 N N . LEU A 1 177 ? -4.711 10.271 2.202 1.00 33.88 177 LEU A N 1
ATOM 1432 C CA . LEU A 1 177 ? -4.230 11.338 1.335 1.00 33.88 177 LEU A CA 1
ATOM 1433 C C . LEU A 1 177 ? -3.717 12.410 2.293 1.00 33.88 177 LEU A C 1
ATOM 1435 O O . LEU A 1 177 ? -4.529 13.082 2.936 1.00 33.88 177 LEU A O 1
ATOM 1439 N N . ILE A 1 178 ? -2.397 12.523 2.469 1.00 27.20 178 ILE A N 1
ATOM 1440 C CA . ILE A 1 178 ? -1.866 13.658 3.231 1.00 27.20 178 ILE A CA 1
ATOM 1441 C C . ILE A 1 178 ? -2.251 14.860 2.364 1.00 27.20 178 ILE A C 1
ATOM 1443 O O . ILE A 1 178 ? -1.923 14.849 1.176 1.00 27.20 178 ILE A O 1
ATOM 1447 N N . PRO A 1 179 ? -3.001 15.862 2.871 1.00 27.97 179 PRO A N 1
ATOM 1448 C CA . PRO A 1 179 ? -3.533 16.940 2.031 1.00 27.97 179 PRO A CA 1
ATOM 1449 C C . PRO A 1 179 ? -2.455 17.872 1.465 1.00 27.97 179 PRO A C 1
ATOM 1451 O O . PRO A 1 179 ? -2.767 18.871 0.824 1.00 27.97 179 PRO A O 1
ATOM 1454 N N . THR A 1 180 ? -1.189 17.571 1.704 1.00 23.20 180 THR A N 1
ATOM 1455 C CA . THR A 1 180 ? -0.038 18.320 1.239 1.00 23.20 180 THR A CA 1
ATOM 1456 C C . THR A 1 180 ? 1.056 17.308 0.938 1.00 23.20 180 THR A C 1
ATOM 1458 O O . THR A 1 180 ? 1.379 16.488 1.792 1.00 23.20 180 THR A O 1
ATOM 1461 N N . ASP A 1 181 ? 1.613 17.402 -0.266 1.00 23.81 181 ASP A N 1
ATOM 1462 C CA . ASP A 1 181 ? 2.810 16.696 -0.731 1.00 23.81 181 ASP A CA 1
ATOM 1463 C C . ASP A 1 181 ? 2.591 15.270 -1.257 1.00 23.81 181 ASP A C 1
ATOM 1465 O O . ASP A 1 181 ? 2.674 14.306 -0.516 1.00 23.81 181 ASP A O 1
ATOM 1469 N N . TRP A 1 182 ? 2.321 15.171 -2.569 1.00 25.31 182 TRP A N 1
ATOM 1470 C CA . TRP A 1 182 ? 2.948 14.322 -3.614 1.00 25.31 182 TRP A CA 1
ATOM 1471 C C . TRP A 1 182 ? 3.530 12.918 -3.320 1.00 25.31 182 TRP A C 1
ATOM 1473 O O . TRP A 1 182 ? 4.132 12.320 -4.211 1.00 25.31 182 TRP A O 1
ATOM 1483 N N . ILE A 1 183 ? 3.358 12.348 -2.139 1.00 27.53 183 ILE A N 1
ATOM 1484 C CA . ILE A 1 183 ? 3.946 11.090 -1.688 1.00 27.53 183 ILE A CA 1
ATOM 1485 C C . ILE A 1 183 ? 2.793 10.230 -1.149 1.00 27.53 183 ILE A C 1
ATOM 1487 O O . ILE A 1 183 ? 1.807 10.761 -0.652 1.00 27.53 183 ILE A O 1
ATOM 1491 N N . PHE A 1 184 ? 2.906 8.908 -1.293 1.00 27.30 184 PHE A N 1
ATOM 1492 C CA . PHE A 1 184 ? 1.906 7.861 -1.003 1.00 27.30 184 PHE A CA 1
ATOM 1493 C C . PHE A 1 184 ? 0.960 7.474 -2.142 1.00 27.30 184 PHE A C 1
ATOM 1495 O O . PHE A 1 184 ? -0.263 7.471 -2.040 1.00 27.30 184 PHE A O 1
ATOM 1502 N N . LEU A 1 185 ? 1.579 7.000 -3.219 1.00 38.28 185 LEU A N 1
ATOM 1503 C CA . LEU A 1 185 ? 0.984 6.093 -4.196 1.00 38.28 185 LEU A CA 1
ATOM 1504 C C . LEU A 1 185 ? 2.048 5.052 -4.537 1.00 38.28 185 LEU A C 1
ATOM 1506 O O . LEU A 1 185 ? 2.675 5.158 -5.591 1.00 38.28 185 LEU A O 1
ATOM 1510 N N . GLU A 1 186 ? 2.334 4.117 -3.634 1.00 48.69 186 GLU A N 1
ATOM 1511 C CA . GLU A 1 186 ? 3.461 3.199 -3.871 1.00 48.69 186 GLU A CA 1
ATOM 1512 C C . GLU A 1 186 ? 3.034 1.767 -4.160 1.00 48.69 186 GLU A C 1
ATOM 1514 O O . GLU A 1 186 ? 3.741 1.077 -4.879 1.00 48.69 186 GLU A O 1
ATOM 1519 N N . CYS A 1 187 ? 1.797 1.390 -3.831 1.00 49.56 187 CYS A N 1
ATOM 1520 C CA . CYS A 1 187 ? 1.247 0.091 -4.226 1.00 49.56 187 CYS A CA 1
ATOM 1521 C C . CYS A 1 187 ? -0.239 0.128 -4.662 1.00 49.56 187 CYS A C 1
ATOM 1523 O O . CYS A 1 187 ? -0.754 -0.845 -5.202 1.00 49.56 187 CYS A O 1
ATOM 1525 N N . ASP A 1 188 ? -0.929 1.274 -4.560 1.00 49.34 188 ASP A N 1
ATOM 1526 C CA . ASP A 1 188 ? -2.240 1.492 -5.217 1.00 49.34 188 ASP A CA 1
ATOM 1527 C C . ASP A 1 188 ? -2.047 1.842 -6.698 1.00 49.34 188 ASP A C 1
ATOM 1529 O O . ASP A 1 188 ? -2.444 2.892 -7.205 1.00 49.34 188 ASP A O 1
ATOM 1533 N N . LEU A 1 189 ? -1.306 0.973 -7.377 1.00 50.38 189 LEU A N 1
ATOM 1534 C CA . LEU A 1 189 ? -0.855 1.150 -8.742 1.00 50.38 189 LEU A CA 1
ATOM 1535 C C . LEU A 1 189 ? -1.210 -0.102 -9.525 1.00 50.38 189 LEU A C 1
ATOM 1537 O O . LEU A 1 189 ? -0.855 -1.218 -9.145 1.00 50.38 189 LEU A O 1
ATOM 1541 N N . MET A 1 190 ? -1.868 0.082 -10.664 1.00 53.53 190 MET A N 1
ATOM 1542 C CA . MET A 1 190 ? -1.948 -0.973 -11.671 1.00 53.53 190 MET A CA 1
ATOM 1543 C C . MET A 1 190 ? -1.026 -0.615 -12.812 1.00 53.53 190 MET A C 1
ATOM 1545 O O . MET A 1 190 ? -1.112 0.472 -13.385 1.00 53.53 190 MET A O 1
ATOM 1549 N N . ILE A 1 191 ? -0.145 -1.540 -13.165 1.00 52.75 191 ILE A N 1
ATOM 1550 C CA . ILE A 1 191 ? 0.709 -1.346 -14.327 1.00 52.75 191 ILE A CA 1
ATOM 1551 C C . ILE A 1 191 ? -0.094 -1.740 -15.546 1.00 52.75 191 ILE A C 1
ATOM 1553 O O . ILE A 1 191 ? -0.355 -2.920 -15.771 1.00 52.75 191 ILE A O 1
ATOM 1557 N N . LEU A 1 192 ? -0.493 -0.738 -16.321 1.00 46.59 192 LEU A N 1
ATOM 1558 C CA . LEU A 1 192 ? -1.153 -0.972 -17.592 1.00 46.59 192 LEU A CA 1
ATOM 1559 C C . LEU A 1 192 ? -0.121 -1.576 -18.544 1.00 46.59 192 LEU A C 1
ATOM 1561 O O . LEU A 1 192 ? 0.864 -0.924 -18.898 1.00 46.59 192 LEU A O 1
ATOM 1565 N N . VAL A 1 193 ? -0.332 -2.840 -18.907 1.00 39.72 193 VAL A N 1
ATOM 1566 C CA . VAL A 1 193 ? 0.459 -3.522 -19.927 1.00 39.72 193 VAL A CA 1
ATOM 1567 C C . VAL A 1 193 ? 0.071 -2.895 -21.264 1.00 39.72 193 VAL A C 1
ATOM 1569 O O . VAL A 1 193 ? -1.066 -3.033 -21.709 1.00 39.72 193 VAL A O 1
ATOM 1572 N N . SER A 1 194 ? 0.990 -2.129 -21.850 1.00 39.00 194 SER A N 1
ATOM 1573 C CA . SER A 1 194 ? 0.954 -1.769 -23.270 1.00 39.00 194 SER A CA 1
ATOM 1574 C C . SER A 1 194 ? 1.664 -2.839 -24.077 1.00 39.00 194 SER A C 1
ATOM 1576 O O . SER A 1 194 ? 2.807 -3.154 -23.665 1.00 39.00 194 SER A O 1
#

Foldseek 3Di:
DAPFPFDDDDPDTDGDDDDPWDWDKAWDPVQFVVFKDKDKDFQLVQVLLVVLVFDPVVLVVVCVVPVVVSRRDMFIKTAGATWMFGQTQFKADQPDDLVPFDQRPLVLFTFSHQWDFKDFDADPVRDTQWIFTDGTFFAWAPAWPPPDDTDWDTDNHPVDRTRHIGGHPTGGGPDDPPVDDDGPRNGSIIGGDD

Secondary structure (DSSP, 8-state):
------EEETTEEE-PPP-S----EEE-HHHHHHH-EEEEEEGGG-HHHHHTT-S-HHHHHHHHH-HHHHHH-EEEEEE----EEE-SSS-B--SS-GGGPEEETTTTEEESEEEEEEEEEE-TT--EEEEEEEEEE--------TT-----EE--SSS--EE--B-TTB-PPPS---SSSS---SSSEEE---

Sequence (194 aa):
MLLSNIFNYNHKSMFLFVNIVLADLEPDVKALESSAYSSMIPLFQAQCALEENCFPPSVYNLINRNRHLALMHMRRLLRFSSIIHNVGTDVFRPHEPPERWVWHACHMHYHSMKVFSYYKVINAKQQIMAVGHKASFCLEDNACKNGYKKHFVCSTTLVTRGDQATWGNIHLSQAVLIPTDWIFLECDLMILVS

Mean predicted aligned error: 9.87 Å

Organism: Schistosoma haematobium (NCBI:txid6185)

Nearest PDB structures (foldseek):
  5ze3-assembly1_A  TM=8.286E-01  e=5.662E-10  Homo sapiens